Protein AF-A0A7V8D8V4-F1 (afdb_monomer)

Structure (mmCIF, N/CA/C/O backbone):
data_AF-A0A7V8D8V4-F1
#
_entry.id   AF-A0A7V8D8V4-F1
#
loop_
_atom_site.group_PDB
_atom_site.id
_atom_site.type_symbol
_atom_site.label_atom_id
_atom_site.label_alt_id
_atom_site.label_comp_id
_atom_site.label_asym_id
_atom_site.label_entity_id
_atom_site.label_seq_id
_ato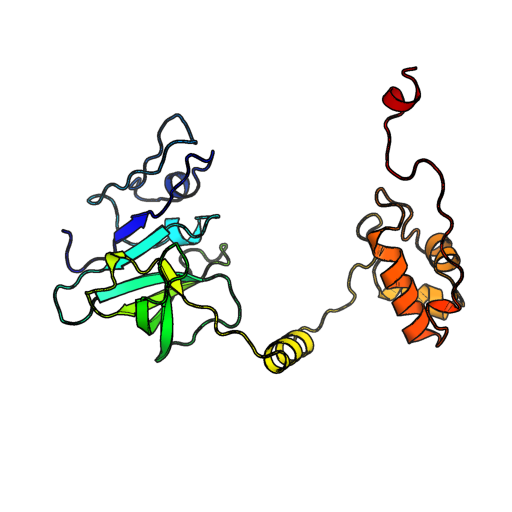m_site.pdbx_PDB_ins_code
_atom_site.Cartn_x
_atom_site.Cartn_y
_atom_site.Cartn_z
_atom_site.occupancy
_atom_site.B_iso_or_equiv
_atom_site.auth_seq_id
_atom_site.auth_comp_id
_atom_site.auth_asym_id
_atom_site.auth_atom_id
_atom_site.pdbx_PDB_model_num
ATOM 1 N N . MET A 1 1 ? -14.887 4.706 28.056 1.00 57.84 1 MET A N 1
ATOM 2 C CA . MET A 1 1 ? -14.332 3.674 27.150 1.00 57.84 1 MET A CA 1
ATOM 3 C C . MET A 1 1 ? -15.479 2.837 26.616 1.00 57.84 1 MET A C 1
ATOM 5 O O . MET A 1 1 ? -16.262 2.344 27.418 1.00 57.84 1 MET A O 1
ATOM 9 N N . VAL A 1 2 ? -15.608 2.714 25.294 1.00 62.78 2 VAL A N 1
ATOM 10 C CA . VAL A 1 2 ? -16.584 1.804 24.674 1.00 62.78 2 VAL A CA 1
ATOM 11 C C . VAL A 1 2 ? -16.009 0.390 24.769 1.00 62.78 2 VAL A C 1
ATOM 13 O O . VAL A 1 2 ? -14.963 0.130 24.183 1.00 62.78 2 VAL A O 1
ATOM 16 N N . LYS A 1 3 ? -16.640 -0.493 25.549 1.00 73.38 3 LYS A N 1
ATOM 17 C CA . LYS A 1 3 ? -16.235 -1.904 25.675 1.00 73.38 3 LYS A CA 1
ATOM 18 C C . LYS A 1 3 ? -16.973 -2.765 24.646 1.00 73.38 3 LYS A C 1
ATOM 20 O O . LYS A 1 3 ? -18.088 -2.421 24.256 1.00 73.38 3 LYS A O 1
ATOM 25 N N . ASN A 1 4 ? -16.365 -3.873 24.224 1.00 83.88 4 ASN A N 1
ATOM 26 C CA . ASN A 1 4 ? -16.969 -4.892 23.347 1.00 83.88 4 ASN A CA 1
ATOM 27 C C . ASN A 1 4 ? -17.419 -4.401 21.956 1.00 83.88 4 ASN A C 1
ATOM 29 O O . ASN A 1 4 ? -18.382 -4.911 21.384 1.00 83.88 4 ASN A O 1
ATOM 33 N N . ARG A 1 5 ? -16.718 -3.418 21.379 1.00 89.81 5 ARG A N 1
ATOM 34 C CA . ARG A 1 5 ? -16.903 -3.004 19.980 1.00 89.81 5 ARG A CA 1
ATOM 35 C C . ARG A 1 5 ? -15.580 -2.537 19.381 1.00 89.81 5 ARG A C 1
ATOM 37 O O . ARG A 1 5 ? -14.813 -1.867 20.066 1.00 89.81 5 ARG A O 1
ATOM 44 N N . TYR A 1 6 ? -15.347 -2.824 18.099 1.00 93.88 6 TYR A N 1
ATOM 45 C CA . TYR A 1 6 ? -14.236 -2.222 17.360 1.00 93.88 6 TYR A CA 1
ATOM 46 C C . TYR A 1 6 ? -14.438 -0.715 17.199 1.00 93.88 6 TYR A C 1
ATOM 48 O O . TYR A 1 6 ? -15.498 -0.251 16.774 1.00 93.88 6 TYR A O 1
ATOM 56 N N . ILE A 1 7 ? -13.394 0.042 17.503 1.00 95.31 7 ILE A N 1
ATOM 57 C CA . ILE A 1 7 ? -13.328 1.489 17.332 1.00 95.31 7 ILE A CA 1
ATOM 58 C C . ILE A 1 7 ? -12.089 1.810 16.506 1.00 95.31 7 ILE A C 1
ATOM 60 O O . ILE A 1 7 ? -11.028 1.229 16.732 1.00 95.31 7 ILE A O 1
ATOM 64 N N . ALA A 1 8 ? -12.227 2.723 15.545 1.00 96.12 8 ALA A N 1
ATOM 65 C CA . ALA A 1 8 ? -11.085 3.221 14.790 1.00 96.12 8 ALA A CA 1
ATOM 66 C C . ALA A 1 8 ? -10.099 3.947 15.719 1.00 96.12 8 ALA A C 1
ATOM 68 O O . ALA A 1 8 ? -10.491 4.666 16.630 1.00 96.12 8 ALA A O 1
ATOM 69 N N . ARG A 1 9 ? -8.808 3.778 15.480 1.00 94.75 9 ARG A N 1
ATOM 70 C CA . ARG A 1 9 ? -7.726 4.468 16.174 1.00 94.75 9 ARG A CA 1
ATOM 71 C C . ARG A 1 9 ? -6.911 5.207 15.136 1.00 94.75 9 ARG A C 1
ATOM 73 O O . ARG A 1 9 ? -6.339 4.586 14.245 1.00 94.75 9 ARG A O 1
ATOM 80 N N . ILE A 1 10 ? -6.891 6.529 15.234 1.00 94.88 10 ILE A N 1
ATOM 81 C CA . ILE A 1 10 ? -6.211 7.375 14.262 1.00 94.88 10 ILE A CA 1
ATOM 82 C C . ILE A 1 10 ? -4.818 7.714 14.790 1.00 94.88 10 ILE A C 1
ATOM 84 O O . ILE A 1 10 ? -4.688 8.432 15.775 1.00 94.88 10 ILE A O 1
ATOM 88 N N . ASN A 1 11 ? -3.785 7.228 14.105 1.00 93.50 11 ASN A N 1
ATOM 89 C CA . ASN A 1 11 ? -2.377 7.497 14.406 1.00 93.50 11 ASN A CA 1
ATOM 90 C C . ASN A 1 11 ? -1.767 8.484 13.386 1.00 93.50 11 ASN A C 1
ATOM 92 O O . ASN A 1 11 ? -0.582 8.420 13.073 1.00 93.50 11 ASN A O 1
ATOM 96 N N . CYS A 1 12 ? -2.583 9.380 12.815 1.00 92.12 12 CYS A N 1
ATOM 97 C CA . CYS A 1 12 ? -2.128 10.384 11.851 1.00 92.12 12 CYS A CA 1
ATOM 98 C C . CYS A 1 12 ? -1.369 11.507 12.576 1.00 92.12 12 CYS A C 1
ATOM 100 O O . CYS A 1 12 ? -1.960 12.279 13.333 1.00 92.12 12 CYS A O 1
ATOM 102 N N . LEU A 1 13 ? -0.054 11.591 12.363 1.00 87.94 13 LEU A N 1
ATOM 103 C CA . LEU A 1 13 ? 0.815 12.489 13.132 1.00 87.94 13 LEU A CA 1
ATOM 104 C C . LEU A 1 13 ? 1.009 13.866 12.493 1.00 87.94 13 LEU A C 1
ATOM 106 O O . LEU A 1 13 ? 1.253 14.830 13.219 1.00 87.94 13 LEU A O 1
ATOM 110 N N . GLN A 1 14 ? 0.897 13.981 11.170 1.00 88.00 14 GLN A N 1
ATOM 111 C CA . GLN A 1 14 ? 1.297 15.179 10.428 1.00 88.00 14 GLN A CA 1
ATOM 112 C C . GLN A 1 14 ? 0.096 15.913 9.816 1.00 88.00 14 GLN A C 1
ATOM 114 O O . GLN A 1 14 ? -0.830 15.253 9.344 1.00 88.00 14 GLN A O 1
ATOM 119 N N . PRO A 1 15 ? 0.118 17.258 9.781 1.00 90.38 15 PRO A N 1
ATOM 120 C CA . PRO A 1 15 ? -0.873 18.048 9.063 1.00 90.38 15 PRO A CA 1
ATOM 121 C C . PRO A 1 15 ? -0.560 18.049 7.559 1.00 90.38 15 PRO A C 1
ATOM 123 O O . PRO A 1 15 ? 0.113 18.938 7.041 1.00 90.38 15 PRO A O 1
ATOM 126 N N . ILE A 1 16 ? -0.982 16.991 6.869 1.00 91.19 16 ILE A N 1
ATOM 127 C CA . ILE A 1 16 ? -0.842 16.830 5.415 1.00 91.19 16 ILE A CA 1
ATOM 128 C C . ILE A 1 16 ? -2.206 17.042 4.743 1.00 91.19 16 ILE A C 1
ATOM 130 O O . ILE A 1 16 ? -3.208 16.663 5.343 1.00 91.19 16 ILE A O 1
ATOM 134 N N . PRO A 1 17 ? -2.281 17.601 3.519 1.00 93.88 17 PRO A N 1
ATOM 135 C CA . PRO A 1 17 ? -3.550 17.863 2.828 1.00 93.88 17 PRO A CA 1
ATOM 136 C C . PRO A 1 17 ? -4.233 16.555 2.385 1.00 93.88 17 PRO A C 1
ATOM 138 O O . PRO A 1 17 ? -4.079 16.116 1.246 1.00 93.88 17 PRO A O 1
ATOM 141 N N . CYS A 1 18 ? -4.941 15.884 3.298 1.00 94.00 18 CYS A N 1
ATOM 142 C CA . CYS A 1 18 ? -5.413 14.510 3.135 1.00 94.00 18 CYS A CA 1
ATOM 143 C C . CYS A 1 18 ? -6.712 14.261 3.918 1.00 94.00 18 CYS A C 1
ATOM 145 O O . CYS A 1 18 ? -6.707 14.250 5.144 1.00 94.00 18 CYS A O 1
ATOM 147 N N . ASN A 1 19 ? -7.810 13.967 3.213 1.00 95.31 19 ASN A N 1
ATOM 148 C CA . ASN A 1 19 ? -9.122 13.644 3.787 1.00 95.31 19 ASN A CA 1
ATOM 149 C C . ASN A 1 19 ? -9.84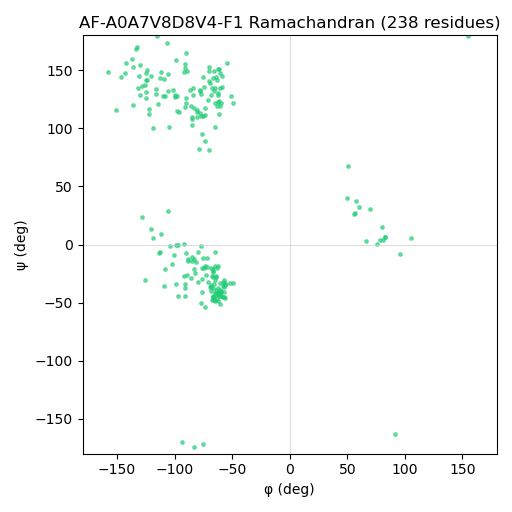1 12.341 3.322 1.00 95.31 19 ASN A C 1
ATOM 151 O O . ASN A 1 19 ? -11.063 12.246 3.499 1.00 95.31 19 ASN A O 1
ATOM 155 N N . PRO A 1 20 ? -9.175 11.279 2.804 1.00 94.50 20 PRO A N 1
ATOM 156 C CA . PRO A 1 20 ? -9.846 10.009 2.494 1.00 94.50 20 PRO A CA 1
ATOM 157 C C . PRO A 1 20 ? -10.602 9.385 3.672 1.00 94.50 20 PRO A C 1
ATOM 159 O O . PRO A 1 20 ? -11.641 8.761 3.484 1.00 94.50 20 PRO A O 1
ATOM 162 N N . CYS A 1 21 ? -10.112 9.538 4.906 1.00 95.00 21 CYS A N 1
ATOM 163 C CA . CYS A 1 21 ? -10.746 8.929 6.078 1.00 95.00 21 CYS A CA 1
ATOM 164 C C . CYS A 1 21 ? -12.086 9.580 6.467 1.00 95.00 21 CYS A C 1
ATOM 166 O O . CYS A 1 21 ? -12.980 8.876 6.934 1.00 95.00 21 CYS A O 1
ATOM 168 N N . GLU A 1 22 ? -12.243 10.886 6.237 1.00 96.69 22 GLU A N 1
ATOM 169 C CA . GLU A 1 22 ? -13.507 11.614 6.405 1.00 96.69 22 GLU A CA 1
ATOM 170 C C . GLU A 1 22 ? -14.475 11.264 5.269 1.00 96.69 22 GLU A C 1
ATOM 172 O O . GLU A 1 22 ? -15.576 10.777 5.517 1.00 96.69 22 GLU A O 1
ATOM 177 N N . THR A 1 23 ? -14.028 11.412 4.018 1.00 95.50 23 THR A N 1
ATOM 178 C CA . THR A 1 23 ? -14.862 11.197 2.821 1.00 95.50 23 THR A CA 1
ATOM 179 C C . THR A 1 23 ? -15.332 9.750 2.648 1.00 95.50 23 THR A C 1
ATOM 181 O O . THR A 1 23 ? -16.423 9.514 2.132 1.00 95.50 23 THR A O 1
ATOM 184 N N . SER A 1 24 ? -14.547 8.768 3.102 1.00 94.94 24 SER A N 1
ATOM 185 C CA . SER A 1 24 ? -14.913 7.346 3.033 1.00 94.94 24 SER A CA 1
ATOM 186 C C . SER A 1 24 ? -15.812 6.874 4.176 1.00 94.94 24 SER A C 1
ATOM 188 O O . SER A 1 24 ? -16.340 5.764 4.105 1.00 94.94 24 SER A O 1
ATOM 190 N N . CYS A 1 25 ? -15.992 7.658 5.247 1.00 96.19 25 CYS A N 1
ATOM 191 C CA . CYS A 1 25 ? -16.744 7.213 6.415 1.00 96.19 25 CYS A CA 1
ATOM 192 C C . CYS A 1 25 ? -18.263 7.266 6.156 1.00 96.19 25 CYS A C 1
ATOM 194 O O . CYS A 1 25 ? -18.839 8.353 6.168 1.00 96.19 25 CYS A O 1
ATOM 196 N N . PRO A 1 26 ? -18.975 6.124 6.049 1.00 95.31 26 PRO A N 1
ATOM 197 C CA . PRO A 1 26 ? -20.414 6.140 5.759 1.00 95.31 26 PRO A CA 1
ATOM 198 C C . PRO A 1 26 ? -21.267 6.617 6.945 1.00 95.31 26 PRO A C 1
ATOM 200 O O . PRO A 1 26 ? -22.460 6.856 6.795 1.00 95.31 26 PRO A O 1
ATOM 203 N N . PHE A 1 27 ? -20.669 6.726 8.136 1.00 96.56 27 PHE A N 1
ATOM 204 C CA . PHE A 1 27 ? -21.349 7.131 9.368 1.00 96.56 27 PHE A CA 1
ATOM 205 C C . PHE A 1 27 ? -21.037 8.576 9.778 1.00 96.56 27 PHE A C 1
ATOM 207 O O . PHE A 1 27 ? -21.526 9.017 10.816 1.00 96.56 27 PHE A O 1
ATOM 214 N N . GLY A 1 28 ? -20.187 9.289 9.025 1.00 96.31 28 GLY A N 1
ATOM 215 C CA . GLY A 1 28 ? -19.740 10.638 9.390 1.00 96.31 28 GLY A CA 1
ATOM 216 C C . GLY A 1 28 ? -19.059 10.690 10.763 1.00 96.31 28 GLY A C 1
ATOM 217 O O . GLY A 1 28 ? -19.299 11.608 11.543 1.00 96.31 28 GLY A O 1
ATOM 218 N N . ALA A 1 29 ? -18.283 9.653 11.096 1.00 97.50 29 ALA A N 1
ATOM 219 C CA . ALA A 1 29 ? -17.622 9.520 12.393 1.00 97.50 29 ALA A CA 1
ATOM 220 C C . ALA A 1 29 ? -16.239 10.183 12.442 1.00 97.50 29 ALA A C 1
ATOM 222 O O . ALA A 1 29 ? -15.688 10.322 13.524 1.00 97.50 29 ALA A O 1
ATOM 223 N N . ILE A 1 30 ? -15.654 10.548 11.301 1.00 97.44 30 ILE A N 1
ATOM 224 C CA . ILE A 1 30 ? -14.343 11.202 11.225 1.00 97.44 30 ILE A CA 1
ATOM 225 C C . ILE A 1 30 ? -14.545 12.596 10.647 1.00 97.44 30 ILE A C 1
ATOM 227 O O . ILE A 1 30 ? -15.246 12.726 9.649 1.00 97.44 30 ILE A O 1
ATOM 231 N N . TYR A 1 31 ? -13.932 13.598 11.273 1.00 95.81 31 TYR A N 1
ATOM 232 C CA . TYR A 1 31 ? -14.018 15.000 10.876 1.00 95.81 31 TYR A CA 1
ATOM 233 C C . TYR A 1 31 ? -12.622 15.621 10.774 1.00 95.81 31 TYR A C 1
ATOM 235 O O . TYR A 1 31 ? -11.829 15.510 11.709 1.00 95.81 31 TYR A O 1
ATOM 243 N N . ILE A 1 32 ? -12.325 16.263 9.648 1.00 94.94 32 ILE A N 1
ATOM 244 C CA . ILE A 1 32 ? -11.092 17.029 9.398 1.00 94.94 32 ILE A CA 1
ATOM 245 C C . ILE A 1 32 ? -11.416 18.528 9.358 1.00 94.94 32 ILE A C 1
ATOM 247 O O . ILE A 1 32 ? -10.658 19.345 9.882 1.00 94.94 32 ILE A O 1
ATOM 251 N N . GLY A 1 33 ? -12.589 18.882 8.831 1.00 91.00 33 GLY A N 1
ATOM 252 C CA . GLY A 1 33 ? -13.059 20.261 8.722 1.00 91.00 33 GLY A CA 1
ATOM 253 C C . GLY A 1 33 ? -12.691 20.921 7.396 1.00 91.00 33 GLY A C 1
ATOM 254 O O . GLY A 1 33 ? -12.394 20.247 6.416 1.00 91.00 33 GLY A O 1
ATOM 255 N N . GLU A 1 34 ? -12.767 22.254 7.356 1.00 91.31 34 GLU A N 1
ATOM 256 C CA . GLU A 1 34 ? -12.598 23.024 6.112 1.00 91.31 34 GLU A CA 1
ATOM 257 C C . GLU A 1 34 ? -11.164 22.977 5.576 1.00 91.31 34 GLU A C 1
ATOM 259 O O . GLU A 1 34 ? -10.949 22.853 4.370 1.00 91.31 34 GLU A O 1
ATOM 264 N N . ASP A 1 35 ? -10.179 23.048 6.474 1.00 93.19 35 ASP A N 1
ATOM 265 C CA . ASP A 1 35 ? -8.776 22.886 6.114 1.00 93.19 35 ASP A CA 1
ATOM 266 C C . ASP A 1 35 ? -8.415 21.397 6.100 1.00 93.19 35 ASP A C 1
ATOM 268 O O . ASP A 1 35 ? -8.289 20.751 7.143 1.00 93.19 35 ASP A O 1
ATOM 272 N N . ILE A 1 36 ? -8.213 20.858 4.897 1.00 92.19 36 ILE A N 1
ATOM 273 C CA . ILE A 1 36 ? -7.863 19.449 4.676 1.00 92.19 36 ILE A CA 1
ATOM 274 C C . ILE A 1 36 ? -6.491 19.052 5.243 1.00 92.19 36 ILE A C 1
ATOM 276 O O . ILE A 1 36 ? -6.134 17.877 5.185 1.00 92.19 36 ILE A O 1
ATOM 280 N N . THR A 1 37 ? -5.704 20.007 5.747 1.00 93.19 37 THR A N 1
ATOM 281 C CA . THR A 1 37 ? -4.446 19.748 6.461 1.00 93.19 37 THR A CA 1
ATOM 282 C C . THR A 1 37 ? -4.651 19.450 7.945 1.00 93.19 37 THR A C 1
ATOM 284 O O . THR A 1 37 ? -3.719 19.000 8.615 1.00 93.19 37 THR A O 1
ATOM 287 N N . ASN A 1 38 ? -5.855 19.660 8.483 1.00 94.19 38 ASN A N 1
ATOM 288 C CA . ASN A 1 38 ? -6.156 19.344 9.872 1.00 94.19 38 ASN A CA 1
ATOM 289 C C . ASN A 1 38 ? -6.004 17.847 10.162 1.00 94.19 38 ASN A C 1
ATOM 291 O O . ASN A 1 38 ? -6.232 16.974 9.323 1.00 94.19 38 ASN A O 1
ATOM 295 N N . ARG A 1 39 ? -5.655 17.533 11.412 1.00 93.75 39 ARG A N 1
ATOM 296 C CA . ARG A 1 39 ? -5.629 16.142 11.866 1.00 93.75 39 ARG A CA 1
ATOM 297 C C . ARG A 1 39 ? -7.060 15.640 12.083 1.00 93.75 39 ARG A C 1
ATOM 299 O O . ARG A 1 39 ? -7.854 16.346 12.702 1.00 93.75 39 ARG A O 1
ATOM 306 N N . PRO A 1 40 ? -7.383 14.422 11.623 1.00 95.62 40 PRO A N 1
ATOM 307 C CA . PRO A 1 40 ? -8.729 13.882 11.734 1.00 95.62 40 PRO A CA 1
ATOM 308 C C . PRO A 1 40 ? -9.105 13.604 13.194 1.00 95.62 40 PRO A C 1
ATOM 310 O O . PRO A 1 40 ? -8.346 12.995 13.951 1.00 95.62 40 PRO A O 1
ATOM 313 N N . ILE A 1 41 ? -10.314 14.014 13.563 1.00 95.38 41 ILE A N 1
ATOM 314 C CA . ILE A 1 41 ? -10.926 13.810 14.875 1.00 95.38 41 ILE A CA 1
ATOM 315 C C . ILE A 1 41 ? -11.992 12.723 14.741 1.00 95.38 41 ILE A C 1
ATOM 317 O O . ILE A 1 41 ? -12.813 12.759 13.824 1.00 95.38 41 ILE A O 1
ATOM 321 N N . LEU A 1 42 ? -11.983 11.750 15.653 1.00 96.25 42 LEU A N 1
ATOM 322 C CA . LEU A 1 42 ? -12.951 10.655 15.672 1.00 96.25 42 LEU A CA 1
ATOM 323 C C . LEU A 1 42 ? -14.063 10.903 16.696 1.00 96.25 42 LEU A C 1
ATOM 325 O O . LEU A 1 42 ? -13.804 11.054 17.888 1.00 96.25 42 LEU A O 1
ATOM 329 N N . ASP A 1 43 ? -15.303 10.813 16.234 1.00 96.19 43 ASP A N 1
ATOM 330 C CA . ASP A 1 43 ? -16.503 10.703 17.053 1.00 96.19 43 ASP A CA 1
ATOM 331 C C . ASP A 1 43 ? -16.747 9.228 17.428 1.00 96.19 43 ASP A C 1
ATOM 333 O O . ASP A 1 43 ? -17.092 8.373 16.599 1.00 96.19 43 ASP A O 1
ATOM 337 N N . LEU A 1 44 ? -16.549 8.921 18.712 1.00 94.12 44 LEU A N 1
ATOM 338 C CA . LEU A 1 44 ? -16.670 7.569 19.257 1.00 94.12 44 LEU A CA 1
ATOM 339 C C . LEU A 1 44 ? -18.110 7.037 19.236 1.00 94.12 44 LEU A C 1
ATOM 341 O O . LEU A 1 44 ? -18.307 5.820 19.171 1.00 94.12 44 LEU A O 1
ATOM 345 N N . GLU A 1 45 ? -19.118 7.907 19.283 1.00 93.44 45 GLU A N 1
ATOM 346 C CA . GLU A 1 45 ? -20.525 7.500 19.315 1.00 93.44 45 GLU A CA 1
ATOM 347 C C . GLU A 1 45 ? -20.993 7.055 17.926 1.00 93.44 45 GLU A C 1
ATOM 349 O O . GLU A 1 45 ? -21.660 6.018 17.772 1.00 93.44 45 GLU A O 1
ATOM 354 N N . LYS A 1 46 ? -20.558 7.787 16.895 1.00 95.44 46 LYS A N 1
ATOM 355 C CA . LYS A 1 46 ? -20.859 7.480 15.490 1.00 95.44 46 LYS A CA 1
ATOM 356 C C . LYS A 1 46 ? -20.035 6.322 14.939 1.00 95.44 46 LYS A C 1
ATOM 358 O O . LYS A 1 46 ? -20.523 5.592 14.074 1.00 95.44 46 LYS A O 1
ATOM 363 N N . CYS A 1 47 ? -18.814 6.109 15.432 1.00 96.25 47 CYS A N 1
ATOM 364 C CA . CYS A 1 47 ? -17.942 5.043 14.942 1.00 96.25 4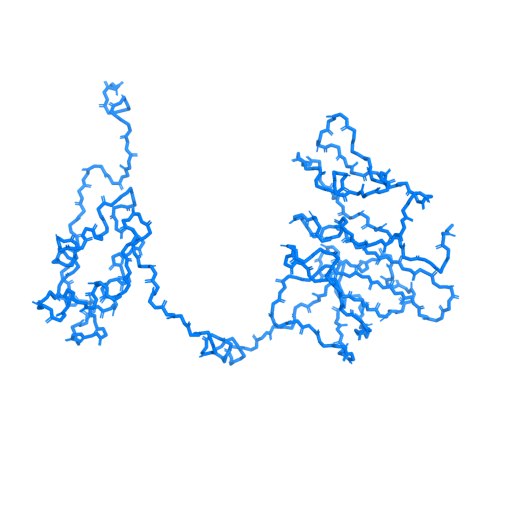7 CYS A CA 1
ATOM 365 C C . CYS A 1 47 ? -18.576 3.651 15.136 1.00 96.25 47 CYS A C 1
ATOM 367 O O . CYS A 1 47 ? -18.821 3.217 16.260 1.00 96.25 47 CYS A O 1
ATOM 369 N N . LYS A 1 48 ? -18.811 2.915 14.041 1.00 94.56 48 LYS A N 1
ATOM 370 C CA . LYS A 1 48 ? -19.345 1.536 14.076 1.00 94.56 48 LYS A CA 1
ATOM 371 C C . LYS A 1 48 ? -18.281 0.441 13.940 1.00 94.56 48 LYS A C 1
ATOM 373 O O . LYS A 1 48 ? -18.639 -0.730 13.928 1.00 94.56 48 LYS A O 1
ATOM 378 N N . GLY A 1 49 ? -17.001 0.796 13.798 1.00 94.62 49 GLY A N 1
ATOM 379 C CA . GLY A 1 49 ? -15.920 -0.193 13.670 1.00 94.62 49 GLY A CA 1
ATOM 380 C C . GLY A 1 49 ? -15.919 -0.984 12.356 1.00 94.62 49 GLY A C 1
ATOM 381 O O . GLY A 1 49 ? -15.521 -2.142 12.339 1.00 94.62 49 GLY A O 1
ATOM 382 N N . CYS A 1 50 ? -16.391 -0.389 11.253 1.00 93.56 50 CYS A N 1
ATOM 383 C CA . CYS A 1 50 ? -16.494 -1.076 9.956 1.00 93.56 50 CYS A CA 1
ATOM 384 C C . CYS A 1 50 ? -15.152 -1.275 9.224 1.00 93.56 50 CYS A C 1
ATOM 386 O O . CYS A 1 50 ? -15.064 -2.115 8.333 1.00 93.56 50 CYS A O 1
ATOM 388 N N . GLY A 1 51 ? -14.121 -0.493 9.562 1.00 94.62 51 GLY A N 1
ATOM 389 C CA . GLY A 1 51 ? -12.792 -0.588 8.949 1.00 94.62 51 GLY A CA 1
ATOM 390 C C . GLY A 1 51 ? -12.638 0.063 7.569 1.00 94.62 51 GLY A C 1
ATOM 391 O O . GLY A 1 51 ? -11.556 -0.010 7.002 1.00 94.62 51 GLY A O 1
ATOM 392 N N . ILE A 1 52 ? -13.659 0.735 7.025 1.00 95.50 52 ILE A N 1
ATOM 393 C CA . ILE A 1 52 ? -13.557 1.393 5.705 1.00 95.50 52 ILE A CA 1
ATOM 394 C C . ILE A 1 52 ? -12.477 2.484 5.708 1.00 95.50 52 ILE A C 1
ATOM 396 O O . ILE A 1 52 ? -11.642 2.517 4.812 1.00 95.50 52 ILE A O 1
ATOM 400 N N . CYS A 1 53 ? -12.425 3.318 6.751 1.00 95.31 53 CYS A N 1
ATOM 401 C CA . CYS A 1 53 ? -11.392 4.349 6.881 1.00 95.31 53 CYS A CA 1
ATOM 402 C C . CYS A 1 53 ? -9.974 3.773 7.021 1.00 95.31 53 CYS A C 1
ATOM 404 O O . CYS A 1 53 ? -9.018 4.428 6.62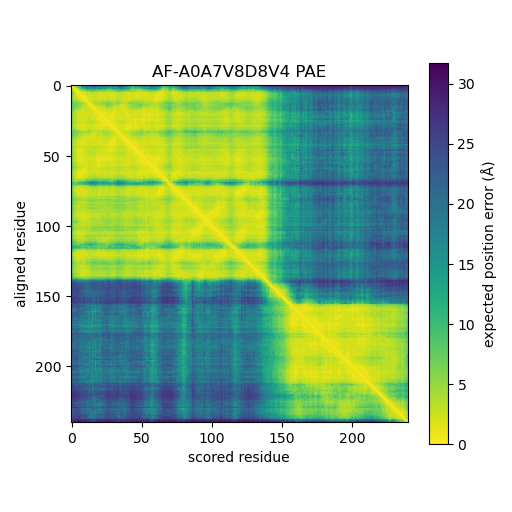2 1.00 95.31 53 CYS A O 1
ATOM 406 N N . VAL A 1 54 ? -9.839 2.557 7.565 1.00 96.06 54 VAL A N 1
ATOM 407 C CA . VAL A 1 54 ? -8.559 1.839 7.655 1.00 96.06 54 VAL A CA 1
ATOM 408 C C . VAL A 1 54 ? -8.085 1.443 6.260 1.00 96.06 54 VAL A C 1
ATOM 410 O O . VAL A 1 54 ? -6.940 1.711 5.918 1.00 96.06 54 VAL A O 1
ATOM 413 N N . ALA A 1 55 ? -8.973 0.864 5.446 1.00 95.19 55 ALA A N 1
ATOM 414 C CA . ALA A 1 55 ? -8.660 0.475 4.071 1.00 95.19 55 ALA A CA 1
ATOM 415 C C . ALA A 1 55 ? -8.425 1.684 3.148 1.00 95.19 55 ALA A C 1
ATOM 417 O O . ALA A 1 55 ? -7.566 1.633 2.280 1.00 95.19 55 ALA A O 1
ATOM 418 N N . ALA A 1 56 ? -9.149 2.786 3.354 1.00 94.38 56 ALA A N 1
ATOM 419 C CA . ALA A 1 56 ? -9.026 3.990 2.534 1.00 94.38 56 ALA A CA 1
ATOM 420 C C . ALA A 1 56 ? -7.823 4.880 2.903 1.00 94.38 56 ALA A C 1
ATOM 422 O O . ALA A 1 56 ? -7.598 5.898 2.250 1.00 94.38 56 ALA A O 1
ATOM 423 N N . CYS A 1 57 ? -7.086 4.576 3.979 1.00 93.75 57 CYS A N 1
ATOM 424 C CA . CYS A 1 57 ? -6.007 5.433 4.461 1.00 93.75 57 CYS A CA 1
ATOM 425 C C . CYS A 1 57 ? -4.722 5.219 3.639 1.00 93.75 57 CYS A C 1
ATOM 427 O O . CYS A 1 57 ? -4.049 4.210 3.846 1.00 93.75 57 CYS A O 1
ATOM 429 N N . PRO A 1 58 ? -4.288 6.186 2.804 1.00 91.88 58 PRO A N 1
ATOM 430 C CA . PRO A 1 58 ? -3.074 6.027 1.996 1.00 91.88 58 PRO A CA 1
ATOM 431 C C . PRO A 1 58 ? -1.797 5.974 2.846 1.00 91.88 58 PRO A C 1
ATOM 433 O O . PRO A 1 58 ? -0.773 5.466 2.406 1.00 91.88 58 PRO A O 1
ATOM 436 N N . GLY A 1 59 ? -1.850 6.521 4.064 1.00 91.94 59 GLY A N 1
ATOM 437 C CA . GLY A 1 59 ? -0.740 6.502 5.014 1.00 91.94 59 GLY A CA 1
ATOM 438 C C . GLY A 1 59 ? -0.749 5.308 5.965 1.00 91.94 59 GLY A C 1
ATOM 439 O O . GLY A 1 59 ? 0.114 5.260 6.834 1.00 91.94 59 GLY A O 1
ATOM 440 N N . ILE A 1 60 ? -1.726 4.389 5.867 1.00 92.81 60 ILE A N 1
ATOM 441 C CA . ILE A 1 60 ? -1.814 3.189 6.728 1.00 92.81 60 ILE A CA 1
ATOM 442 C C . ILE A 1 60 ? -1.842 3.579 8.232 1.00 92.81 60 ILE A C 1
ATOM 444 O O . ILE A 1 60 ? -1.451 2.843 9.130 1.00 92.81 60 ILE A O 1
ATOM 448 N N . ALA A 1 61 ? -2.330 4.787 8.531 1.00 93.62 61 ALA A N 1
ATOM 449 C CA . ALA A 1 61 ? -2.223 5.406 9.852 1.00 93.62 61 ALA A CA 1
ATOM 450 C C . ALA A 1 61 ? -3.405 5.080 10.778 1.00 93.62 61 ALA A C 1
ATOM 452 O O . ALA A 1 61 ? -3.394 5.449 11.953 1.00 93.62 61 ALA A O 1
ATOM 453 N N . ILE A 1 62 ? -4.451 4.428 10.269 1.00 95.69 62 ILE A N 1
ATOM 454 C CA . ILE A 1 62 ? -5.660 4.121 11.035 1.00 95.69 62 ILE A CA 1
ATOM 455 C C . ILE A 1 62 ? -5.693 2.621 11.317 1.00 95.69 62 ILE A C 1
ATOM 457 O O . ILE A 1 62 ? -5.595 1.817 10.398 1.00 95.69 62 ILE A O 1
ATOM 461 N N . THR A 1 63 ? -5.872 2.243 12.578 1.00 96.75 63 THR A N 1
ATOM 462 C CA . THR A 1 63 ? -6.139 0.860 13.002 1.00 96.75 63 THR A CA 1
ATOM 463 C C . THR A 1 63 ? -7.526 0.758 13.626 1.00 96.75 63 THR A C 1
ATOM 465 O O . THR A 1 63 ? -8.248 1.751 13.714 1.00 96.75 63 THR A O 1
ATOM 468 N N . MET A 1 64 ? -7.951 -0.431 14.053 1.00 96.12 64 MET A N 1
ATOM 469 C CA . MET A 1 64 ? -9.069 -0.547 14.996 1.00 96.12 64 MET A CA 1
ATOM 470 C C . MET A 1 64 ? -8.647 -1.332 16.222 1.00 96.12 64 MET A C 1
ATOM 472 O O . MET A 1 64 ? -7.822 -2.233 16.116 1.00 96.12 64 MET A O 1
ATOM 476 N N . ALA A 1 65 ? -9.258 -1.029 17.360 1.00 94.81 65 ALA A N 1
ATOM 477 C CA . ALA A 1 65 ? -9.121 -1.814 18.575 1.00 94.81 65 ALA A CA 1
ATOM 478 C C . ALA A 1 65 ? -10.498 -2.121 19.164 1.00 94.81 65 ALA A C 1
ATOM 480 O O . ALA A 1 65 ? -11.413 -1.299 19.092 1.00 94.81 65 ALA A O 1
ATOM 481 N N . MET A 1 66 ? -10.634 -3.303 19.745 1.00 93.25 66 MET A N 1
ATOM 482 C CA . MET A 1 66 ? -11.755 -3.701 20.578 1.00 93.25 66 MET A CA 1
ATOM 483 C C . MET A 1 66 ? -11.198 -4.110 21.935 1.00 93.25 66 MET A C 1
ATOM 485 O O . MET A 1 66 ? -10.510 -5.123 22.040 1.00 93.25 66 MET A O 1
ATOM 489 N N . ILE A 1 67 ? -11.523 -3.308 22.947 1.00 89.62 67 ILE A N 1
ATOM 490 C CA . ILE A 1 67 ? -11.173 -3.589 24.337 1.00 89.62 67 ILE A CA 1
ATOM 491 C C . ILE A 1 67 ? -12.319 -4.385 24.952 1.00 89.62 67 ILE A C 1
ATOM 493 O O . ILE A 1 67 ? -13.458 -3.899 25.004 1.00 89.62 67 ILE A O 1
ATOM 497 N N . THR A 1 68 ? -12.027 -5.602 25.392 1.00 84.69 68 THR A N 1
ATOM 498 C CA . THR A 1 68 ? -13.021 -6.505 25.993 1.00 84.69 68 THR A CA 1
ATOM 499 C C . THR A 1 68 ? -13.079 -6.324 27.509 1.00 84.69 68 THR A C 1
ATOM 501 O O . THR A 1 68 ? -14.152 -6.334 28.112 1.00 84.69 68 THR A O 1
ATOM 504 N N . GLY A 1 69 ? -11.928 -6.030 28.121 1.00 76.25 69 GLY A N 1
ATOM 505 C CA . GLY A 1 69 ? -11.757 -6.057 29.573 1.00 76.25 69 GLY A CA 1
ATOM 506 C C . GLY A 1 69 ? -11.477 -7.457 30.128 1.00 76.25 69 GLY A C 1
ATOM 507 O O . GLY A 1 69 ? -11.416 -7.595 31.347 1.00 76.25 69 GLY A O 1
ATOM 508 N N . ASP A 1 70 ? -11.293 -8.448 29.252 1.00 77.31 70 ASP A N 1
ATOM 509 C CA . ASP A 1 70 ? -10.808 -9.787 29.582 1.00 77.31 70 ASP A CA 1
ATOM 510 C C . ASP A 1 70 ? -9.277 -9.867 29.401 1.00 77.31 70 ASP A C 1
ATOM 512 O O . ASP A 1 70 ? -8.591 -8.861 29.207 1.00 77.31 70 ASP A O 1
ATOM 516 N N . ALA A 1 71 ? -8.716 -11.077 29.461 1.00 78.00 71 ALA A N 1
ATOM 517 C CA . ALA A 1 71 ? -7.281 -11.305 29.272 1.00 78.00 71 ALA A CA 1
ATOM 518 C C . ALA A 1 71 ? -6.774 -10.972 27.853 1.00 78.00 71 ALA A C 1
ATOM 520 O O . ALA A 1 71 ? -5.571 -10.819 27.666 1.00 78.00 71 ALA A O 1
ATOM 521 N N . LYS A 1 72 ? -7.664 -10.887 26.853 1.00 87.06 72 LYS A N 1
ATOM 522 C CA . LYS A 1 72 ? -7.301 -10.614 25.456 1.00 87.06 72 LYS A CA 1
ATOM 523 C C . LYS A 1 72 ? -8.170 -9.528 24.841 1.00 87.06 72 LYS A C 1
ATOM 525 O O . LYS A 1 72 ? -9.400 -9.581 24.912 1.00 87.06 72 LYS A O 1
ATOM 530 N N . ASP A 1 73 ? -7.507 -8.617 24.149 1.00 93.69 73 ASP A N 1
ATOM 531 C CA . ASP A 1 73 ? -8.118 -7.606 23.297 1.00 93.69 73 ASP A CA 1
ATOM 532 C C . ASP A 1 73 ? -7.897 -7.957 21.823 1.00 93.69 73 ASP A C 1
ATOM 534 O O . ASP A 1 73 ? -7.179 -8.898 21.476 1.00 93.69 73 ASP A O 1
ATOM 538 N N . PHE A 1 74 ? -8.519 -7.188 20.931 1.00 94.75 74 PHE A N 1
ATOM 539 C CA . PHE A 1 74 ? -8.381 -7.398 19.496 1.00 94.75 74 PHE A CA 1
ATOM 540 C C . PHE A 1 74 ? -7.987 -6.114 18.793 1.00 94.75 74 PHE A C 1
ATOM 542 O O . PHE A 1 74 ? -8.596 -5.065 19.005 1.00 94.75 74 PHE A O 1
ATOM 549 N N . VAL A 1 75 ? -7.034 -6.220 17.875 1.00 96.56 75 VAL A N 1
ATOM 550 C CA . VAL A 1 75 ? -6.627 -5.126 16.995 1.00 96.56 75 VAL A CA 1
ATOM 551 C C . VAL A 1 75 ? -6.818 -5.521 15.540 1.00 96.56 75 VAL A C 1
ATOM 553 O O . VAL A 1 75 ? -6.653 -6.676 15.168 1.00 96.56 75 VAL A O 1
ATOM 556 N N . SER A 1 76 ? -7.194 -4.560 14.706 1.00 96.69 76 SER A N 1
ATOM 557 C CA . SER A 1 76 ? -7.252 -4.709 13.255 1.00 96.69 76 SER A CA 1
ATOM 558 C C . SER A 1 76 ? -6.219 -3.788 12.638 1.00 96.69 76 SER A C 1
ATOM 560 O O . SER A 1 76 ? -6.306 -2.568 12.801 1.00 96.69 76 SER A O 1
ATOM 562 N N . ILE A 1 77 ? -5.287 -4.371 11.896 1.00 96.56 77 ILE A N 1
ATOM 563 C CA . ILE A 1 77 ? -4.154 -3.669 11.303 1.00 96.56 77 ILE A CA 1
ATOM 564 C C . ILE A 1 77 ? -4.266 -3.739 9.774 1.00 96.56 77 ILE A C 1
ATOM 566 O O . ILE A 1 77 ? -4.490 -4.828 9.237 1.00 96.56 77 ILE A O 1
ATOM 570 N N . PRO A 1 78 ? -4.153 -2.609 9.055 1.00 95.56 78 PRO A N 1
ATOM 571 C CA . PRO A 1 78 ? -4.039 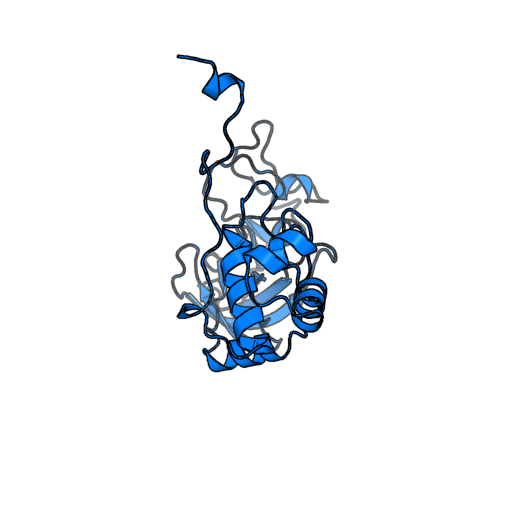-2.618 7.599 1.00 95.56 78 PRO A CA 1
ATOM 572 C C . PRO A 1 78 ? -2.733 -3.293 7.158 1.00 95.56 78 PRO A C 1
ATOM 574 O O . PRO A 1 78 ? -1.660 -3.024 7.695 1.00 95.56 78 PRO A O 1
ATOM 577 N N . TYR A 1 79 ? -2.822 -4.172 6.164 1.00 93.56 79 TYR A N 1
ATOM 578 C CA . TYR A 1 79 ? -1.698 -4.942 5.649 1.00 93.56 79 TYR A CA 1
ATOM 579 C C . TYR A 1 79 ? -1.727 -4.964 4.118 1.00 93.56 79 TYR A C 1
ATOM 581 O O . TYR A 1 79 ? -2.689 -5.433 3.502 1.00 93.56 79 TYR A O 1
ATOM 589 N N . GLU A 1 80 ? -0.654 -4.452 3.514 1.00 90.75 80 GLU A N 1
ATOM 590 C CA . GLU A 1 80 ? -0.490 -4.310 2.056 1.00 90.75 80 GLU A CA 1
ATOM 591 C C . GLU A 1 80 ? 0.725 -5.075 1.516 1.00 90.75 80 GLU A C 1
ATOM 593 O O . GLU A 1 80 ? 1.150 -4.876 0.380 1.00 90.75 80 GLU A O 1
ATOM 598 N N . TYR A 1 81 ? 1.302 -5.964 2.325 1.00 86.44 81 TYR A N 1
ATOM 599 C CA . TYR A 1 81 ? 2.433 -6.787 1.913 1.00 86.44 81 TYR A CA 1
ATOM 600 C C . TYR A 1 81 ? 1.995 -8.190 1.497 1.00 86.44 81 TYR A C 1
ATOM 602 O O . TYR A 1 81 ? 0.940 -8.691 1.887 1.00 86.44 81 TYR A O 1
ATOM 610 N N . LEU A 1 82 ? 2.856 -8.831 0.708 1.00 81.00 82 LEU A N 1
ATOM 611 C CA . LEU A 1 82 ? 2.808 -10.262 0.444 1.00 81.00 82 LEU A CA 1
ATOM 612 C C . LEU A 1 82 ? 4.024 -10.951 1.090 1.00 81.00 82 LEU A C 1
ATOM 614 O O . LEU A 1 82 ? 5.103 -10.343 1.147 1.00 81.00 82 LEU A O 1
ATOM 618 N N . PRO A 1 83 ? 3.880 -12.213 1.531 1.00 84.25 83 PRO A N 1
ATOM 619 C CA . PRO A 1 83 ? 2.627 -12.976 1.605 1.00 84.25 83 PRO A CA 1
ATOM 620 C C . PRO A 1 83 ? 1.680 -12.438 2.694 1.00 84.25 83 PRO A C 1
ATOM 622 O O . PRO A 1 83 ? 2.126 -11.846 3.675 1.00 84.25 83 PRO A O 1
ATOM 625 N N . LEU A 1 84 ? 0.370 -12.639 2.515 1.00 86.56 84 LEU A N 1
ATOM 626 C CA . LEU A 1 84 ? -0.601 -12.351 3.573 1.00 86.56 84 LEU A CA 1
ATOM 627 C C . LEU A 1 84 ? -0.430 -13.366 4.719 1.00 86.56 84 LEU A C 1
ATOM 629 O O . LEU A 1 84 ? -0.269 -14.553 4.426 1.00 86.56 84 LEU A O 1
ATOM 633 N N . PRO A 1 85 ? -0.507 -12.941 5.994 1.00 89.75 85 PRO A N 1
ATOM 634 C CA . PRO A 1 85 ? -0.603 -13.863 7.124 1.00 89.75 85 PRO A CA 1
ATOM 635 C C . PRO A 1 85 ? -1.836 -14.757 6.994 1.00 89.75 85 PRO A C 1
ATOM 637 O O . PRO A 1 85 ? -2.878 -14.297 6.525 1.00 89.75 85 PRO A O 1
ATOM 640 N N . LEU A 1 86 ? -1.740 -16.009 7.431 1.00 89.56 86 LEU A N 1
ATOM 641 C CA . LEU A 1 86 ? -2.867 -16.936 7.468 1.00 89.56 86 LEU A CA 1
ATOM 642 C C . LEU A 1 86 ? -3.583 -16.869 8.820 1.00 89.56 86 LEU A C 1
ATOM 644 O O . LEU A 1 86 ? -3.003 -16.501 9.839 1.00 89.56 86 LEU A O 1
ATOM 648 N N . VAL A 1 87 ? -4.866 -17.234 8.836 1.00 93.94 87 VAL A N 1
ATOM 649 C CA . VAL A 1 87 ? -5.604 -17.399 10.096 1.00 93.94 87 VAL A CA 1
ATOM 650 C C . VAL A 1 87 ? -4.949 -18.520 10.902 1.00 93.94 87 VAL A C 1
ATOM 652 O O . VAL A 1 87 ? -4.730 -19.609 10.375 1.00 93.94 87 VAL A O 1
ATOM 655 N N . GLY A 1 88 ? -4.638 -18.241 12.165 1.00 92.88 88 GLY A N 1
ATOM 656 C CA . GLY A 1 88 ? -3.869 -19.114 13.049 1.00 92.88 88 GLY A CA 1
ATOM 657 C C . GLY A 1 88 ? -2.370 -18.801 13.109 1.00 92.88 88 GLY A C 1
ATOM 658 O O . GLY A 1 88 ? -1.688 -19.354 13.969 1.00 92.88 88 GLY A O 1
ATOM 659 N N . ASP A 1 89 ? -1.847 -17.910 12.259 1.00 91.75 89 ASP A N 1
ATOM 660 C CA . ASP A 1 89 ? -0.445 -17.499 12.341 1.00 91.75 89 ASP A CA 1
ATOM 661 C C . ASP A 1 89 ? -0.183 -16.637 13.580 1.00 91.75 89 ASP A C 1
ATOM 663 O O . ASP A 1 89 ? -0.946 -15.721 13.900 1.00 91.75 89 ASP A O 1
ATOM 667 N N . THR A 1 90 ? 0.971 -16.854 14.210 1.00 94.56 90 THR A N 1
ATOM 668 C CA . THR A 1 90 ? 1.543 -15.901 15.165 1.00 94.56 90 THR A CA 1
ATOM 669 C C . THR A 1 90 ? 2.324 -14.822 14.417 1.00 94.56 90 THR A C 1
ATOM 671 O O . THR A 1 90 ? 3.188 -15.114 13.575 1.00 94.56 90 THR A O 1
ATOM 674 N N . VAL A 1 91 ? 2.024 -13.561 14.727 1.00 94.50 91 VAL A N 1
ATOM 675 C CA . VAL A 1 91 ? 2.667 -12.375 14.152 1.00 94.50 91 VAL A CA 1
ATOM 676 C C . VAL A 1 91 ? 3.219 -11.472 15.249 1.00 94.50 91 VAL A C 1
ATOM 678 O O . VAL A 1 91 ? 2.645 -11.373 16.328 1.00 94.50 91 VAL A O 1
ATOM 681 N N . VAL A 1 92 ? 4.325 -10.783 14.965 1.00 95.50 92 VAL A N 1
ATOM 682 C CA . VAL A 1 92 ? 4.895 -9.780 15.877 1.00 95.50 92 VAL A CA 1
ATOM 683 C C . VAL A 1 92 ? 4.281 -8.425 15.553 1.00 95.50 92 VAL A C 1
ATOM 685 O O . VAL A 1 92 ? 4.326 -7.984 14.402 1.00 95.50 92 VAL A O 1
ATOM 688 N N . LEU A 1 93 ? 3.710 -7.764 16.555 1.00 95.94 93 LEU A N 1
ATOM 689 C CA . LEU A 1 93 ? 3.142 -6.429 16.417 1.00 95.94 93 LEU A CA 1
ATOM 690 C C . LEU A 1 93 ? 4.168 -5.354 16.741 1.00 95.94 93 LEU A C 1
ATOM 692 O O . LEU A 1 93 ? 5.038 -5.544 17.591 1.00 95.94 93 LEU A O 1
ATOM 696 N N . VAL A 1 94 ? 4.036 -4.217 16.065 1.00 95.62 94 VAL A N 1
ATOM 697 C CA . VAL A 1 94 ? 4.925 -3.066 16.224 1.00 95.62 94 VAL A CA 1
ATOM 698 C C . VAL A 1 94 ? 4.148 -1.773 16.450 1.00 95.62 94 VAL A C 1
ATOM 700 O O . VAL A 1 94 ? 2.987 -1.642 16.036 1.00 95.62 94 VAL A O 1
ATOM 703 N N . ASP A 1 95 ? 4.798 -0.811 17.102 1.00 94.69 95 ASP A N 1
ATOM 704 C CA . ASP A 1 95 ? 4.290 0.557 17.229 1.00 94.69 95 ASP A CA 1
ATOM 705 C C . ASP A 1 95 ? 4.607 1.429 15.999 1.00 94.69 95 ASP A C 1
ATOM 707 O O . ASP A 1 95 ? 5.132 0.959 14.987 1.00 94.69 95 ASP A O 1
ATOM 711 N N . THR A 1 96 ? 4.278 2.723 16.074 1.00 90.88 96 THR A N 1
ATOM 712 C CA . THR A 1 96 ? 4.509 3.697 14.991 1.00 90.88 96 THR A CA 1
ATOM 713 C C . THR A 1 96 ? 5.982 3.898 14.636 1.00 90.88 96 THR A C 1
ATOM 715 O O . THR A 1 96 ? 6.271 4.409 13.559 1.00 90.88 96 THR A O 1
ATOM 718 N N . ASN A 1 97 ? 6.908 3.520 15.521 1.00 91.25 97 ASN A N 1
ATOM 719 C CA . ASN A 1 97 ? 8.349 3.597 15.283 1.00 91.25 97 ASN A CA 1
ATOM 720 C C . ASN A 1 97 ? 8.928 2.255 14.806 1.00 91.25 97 ASN A C 1
ATOM 722 O O . ASN A 1 97 ? 10.129 2.162 14.559 1.00 91.25 97 ASN A O 1
ATOM 726 N N . GLY A 1 98 ? 8.097 1.214 14.683 1.00 91.00 98 GLY A N 1
ATOM 727 C CA . GLY A 1 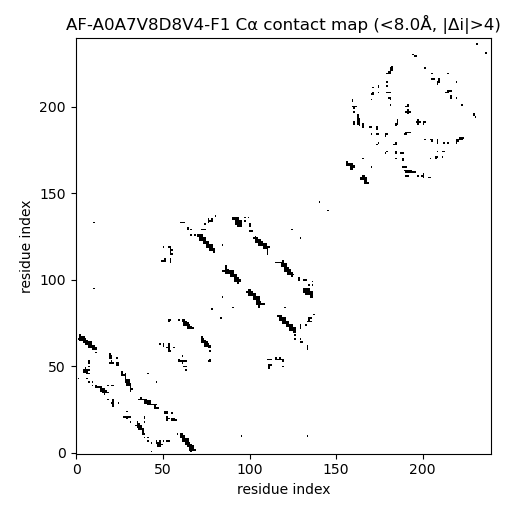98 ? 8.534 -0.127 14.310 1.00 91.00 98 GLY A CA 1
ATOM 728 C C . GLY A 1 98 ? 9.144 -0.927 15.464 1.00 91.00 98 GLY A C 1
ATOM 729 O O . GLY A 1 98 ? 9.805 -1.930 15.201 1.00 91.00 98 GLY A O 1
ATOM 730 N N . VAL A 1 99 ? 8.951 -0.505 16.721 1.00 94.50 99 VAL A N 1
ATOM 731 C CA . VAL A 1 99 ? 9.447 -1.241 17.894 1.00 94.50 99 VAL A CA 1
ATOM 732 C C . VAL A 1 99 ? 8.538 -2.431 18.176 1.00 94.50 99 VAL A C 1
ATOM 734 O O . VAL A 1 99 ? 7.317 -2.280 18.218 1.00 94.50 99 VAL A O 1
ATOM 737 N N . ASP A 1 100 ? 9.139 -3.600 18.395 1.00 95.81 100 ASP A N 1
ATOM 738 C CA . ASP A 1 100 ? 8.438 -4.838 18.738 1.00 95.81 100 ASP A CA 1
ATOM 739 C C . ASP A 1 100 ? 7.683 -4.677 20.070 1.00 95.81 100 ASP A C 1
ATOM 741 O O . ASP A 1 100 ? 8.273 -4.349 21.100 1.00 95.81 100 ASP A O 1
ATOM 745 N N . LEU A 1 101 ? 6.370 -4.909 20.043 1.00 94.62 101 LEU A N 1
ATOM 746 C CA . LEU A 1 101 ? 5.496 -4.826 21.217 1.00 94.62 101 LEU A CA 1
ATOM 747 C C . LEU A 1 101 ? 5.218 -6.196 21.835 1.00 94.62 101 LEU A C 1
ATOM 749 O O . LEU A 1 101 ? 5.069 -6.306 23.047 1.00 94.62 101 LEU A O 1
ATOM 753 N N . GLY A 1 102 ? 5.133 -7.230 21.002 1.00 94.06 102 GLY A N 1
ATOM 754 C CA . GLY A 1 102 ? 4.780 -8.579 21.421 1.00 94.06 102 GLY A CA 1
ATOM 755 C C . GLY A 1 102 ? 4.165 -9.387 20.286 1.00 94.06 102 GLY A C 1
ATOM 756 O O . GLY A 1 102 ? 4.006 -8.900 19.163 1.00 94.06 102 GLY A O 1
ATOM 757 N N . GLU A 1 103 ? 3.829 -10.634 20.588 1.00 95.19 103 GLU A N 1
ATOM 758 C CA . GLU A 1 103 ? 3.173 -11.543 19.654 1.00 95.19 103 GLU A CA 1
ATOM 759 C C . GLU A 1 103 ? 1.648 -11.435 19.742 1.00 95.19 103 GLU A C 1
ATOM 761 O O . GLU A 1 103 ? 1.078 -11.160 20.799 1.00 95.19 103 GLU A O 1
ATOM 766 N N . GLY A 1 104 ? 0.981 -11.684 18.620 1.00 95.44 104 GLY A N 1
ATOM 767 C CA . GLY A 1 104 ? -0.467 -11.812 18.541 1.00 95.44 104 GLY A CA 1
ATOM 768 C C . GLY A 1 104 ? -0.877 -12.905 17.559 1.00 95.44 104 GLY A C 1
ATOM 769 O O . GLY A 1 104 ? -0.123 -13.253 16.647 1.00 95.44 104 GLY A O 1
ATOM 770 N N . LEU A 1 105 ? -2.075 -13.452 17.754 1.00 96.56 105 LEU A N 1
ATOM 771 C CA . LEU A 1 105 ? -2.623 -14.531 16.931 1.00 96.56 105 LEU A CA 1
ATOM 772 C C . LEU A 1 105 ? -3.567 -13.960 15.871 1.00 96.56 105 LEU A C 1
ATOM 774 O O . LEU A 1 105 ? -4.490 -13.219 16.203 1.00 96.56 105 LEU A O 1
ATOM 778 N N . VAL A 1 106 ? -3.360 -14.304 14.600 1.00 96.94 106 VAL A N 1
ATOM 779 C CA . VAL A 1 106 ? -4.235 -13.867 13.504 1.00 96.94 106 VAL A CA 1
ATOM 780 C C . VAL A 1 106 ? -5.557 -14.633 13.559 1.00 96.94 106 VAL A C 1
ATOM 782 O O . VAL A 1 106 ? -5.614 -15.822 13.262 1.00 96.94 106 VAL A O 1
ATOM 785 N N . GLU A 1 107 ? -6.639 -13.936 13.888 1.00 96.12 107 GLU A N 1
ATOM 786 C CA . GLU A 1 107 ? -7.982 -14.513 14.031 1.00 96.12 107 GLU A CA 1
ATOM 787 C C . GLU A 1 107 ? -8.767 -14.466 12.718 1.00 96.12 107 GLU A C 1
ATOM 789 O O . GLU A 1 107 ? -9.548 -15.359 12.393 1.00 96.12 107 GLU A O 1
ATOM 794 N N . LYS A 1 108 ? -8.607 -13.379 11.955 1.00 95.44 108 LYS A N 1
ATOM 795 C CA . LYS A 1 108 ? -9.414 -13.133 10.758 1.00 95.44 108 LYS A CA 1
ATOM 796 C C . LYS A 1 108 ? -8.725 -12.174 9.799 1.00 95.44 108 LYS A C 1
ATOM 798 O O . LYS A 1 108 ? -8.073 -11.219 10.205 1.00 95.44 108 LYS A O 1
ATOM 803 N N . LEU A 1 109 ? -8.980 -12.373 8.510 1.00 94.31 109 LEU A N 1
ATOM 804 C CA . LEU A 1 109 ? -8.694 -11.403 7.458 1.00 94.31 109 LEU A CA 1
ATOM 805 C C . LEU A 1 109 ? -10.003 -10.825 6.916 1.00 94.31 109 LEU A C 1
ATOM 807 O O . LEU A 1 109 ? -10.999 -11.540 6.782 1.00 94.31 109 LEU A O 1
ATOM 811 N N . ASN A 1 110 ? -10.017 -9.537 6.586 1.00 94.25 110 ASN A N 1
ATOM 812 C CA . ASN A 1 110 ? -11.165 -8.896 5.950 1.00 94.25 110 ASN A CA 1
ATOM 813 C C . ASN A 1 110 ? -10.727 -7.861 4.913 1.00 94.25 110 ASN A C 1
ATOM 815 O O . ASN A 1 110 ? -9.741 -7.158 5.112 1.00 94.25 110 ASN A O 1
ATOM 819 N N . ARG A 1 111 ? -11.516 -7.696 3.851 1.00 92.38 111 ARG A N 1
ATOM 820 C CA . ARG A 1 111 ? -11.394 -6.572 2.914 1.00 92.38 111 ARG A CA 1
ATOM 821 C C . ARG A 1 111 ? -12.699 -5.778 2.936 1.00 92.38 111 ARG A C 1
ATOM 823 O O . ARG A 1 111 ? -13.667 -6.221 2.318 1.00 92.38 111 ARG A O 1
ATOM 830 N N . PRO A 1 112 ? -12.754 -4.646 3.664 1.00 86.81 112 PRO A N 1
ATOM 831 C CA . PRO A 1 112 ? -13.973 -3.845 3.798 1.00 86.81 112 PRO A CA 1
ATOM 832 C C . PRO A 1 112 ? -14.523 -3.365 2.453 1.00 86.81 112 PRO A C 1
ATOM 834 O O . PRO A 1 112 ? -15.734 -3.313 2.261 1.00 86.81 112 PRO A O 1
ATOM 837 N N . ASN A 1 113 ? -13.632 -3.053 1.514 1.00 82.50 113 ASN A N 1
ATOM 838 C CA . ASN A 1 113 ? -13.969 -2.657 0.159 1.00 82.50 113 ASN A CA 1
ATOM 839 C C . ASN A 1 113 ? -13.247 -3.579 -0.826 1.00 82.50 113 ASN A C 1
ATOM 841 O O . ASN A 1 113 ? -12.030 -3.711 -0.777 1.00 82.50 113 ASN A O 1
ATOM 845 N N . LYS A 1 114 ? -13.987 -4.206 -1.748 1.00 78.50 114 LYS A N 1
ATOM 846 C CA . LYS A 1 114 ? -13.403 -5.099 -2.765 1.00 78.50 114 LYS A CA 1
ATOM 847 C C . LYS A 1 114 ? -12.508 -4.367 -3.770 1.00 78.50 114 LYS A C 1
ATOM 849 O O . LYS A 1 114 ? -11.723 -5.024 -4.444 1.00 78.50 114 LYS A O 1
ATOM 854 N N . LYS A 1 115 ? -12.672 -3.047 -3.908 1.00 80.44 115 LYS A N 1
ATOM 855 C CA . LYS A 1 115 ? -11.860 -2.216 -4.806 1.00 80.44 115 LYS A CA 1
ATOM 856 C C . LYS A 1 115 ? -10.526 -1.808 -4.181 1.00 80.44 115 LYS A C 1
ATOM 858 O O . LYS A 1 115 ? -9.590 -1.553 -4.930 1.00 80.44 115 LYS A O 1
ATOM 863 N N . ASP A 1 116 ? -10.442 -1.776 -2.852 1.00 77.06 116 ASP A N 1
ATOM 864 C CA . ASP A 1 116 ? -9.207 -1.432 -2.153 1.00 77.06 116 ASP A CA 1
ATOM 865 C C . ASP A 1 116 ? -8.349 -2.695 -1.963 1.00 77.06 116 ASP A C 1
ATOM 867 O O . ASP A 1 116 ? -8.862 -3.740 -1.544 1.00 77.06 116 ASP A O 1
ATOM 871 N N . PRO A 1 117 ? -7.041 -2.641 -2.270 1.00 83.06 117 PRO A N 1
ATOM 872 C CA . PRO A 1 117 ? -6.156 -3.795 -2.120 1.00 83.06 117 PRO A CA 1
ATOM 873 C C . PRO A 1 117 ? -5.827 -4.104 -0.648 1.00 83.06 117 PRO A C 1
ATOM 875 O O . PRO A 1 117 ? -5.409 -5.223 -0.330 1.00 83.06 117 PRO A O 1
ATOM 878 N N . THR A 1 118 ? -6.029 -3.139 0.252 1.00 91.69 118 THR A N 1
ATOM 879 C CA . THR A 1 118 ? -5.663 -3.210 1.667 1.00 91.69 118 THR A CA 1
ATOM 880 C C . THR A 1 118 ? -6.458 -4.286 2.401 1.00 91.69 118 THR A C 1
ATOM 882 O O . THR A 1 118 ? -7.691 -4.270 2.456 1.00 91.69 118 THR A O 1
ATOM 885 N N . THR A 1 119 ? -5.746 -5.239 3.003 1.00 94.50 119 THR A N 1
ATOM 886 C CA . THR A 1 119 ? -6.354 -6.306 3.805 1.00 94.50 119 THR A CA 1
ATOM 887 C C . THR A 1 119 ? -6.239 -5.955 5.280 1.00 94.50 119 THR A C 1
ATOM 889 O O . THR A 1 119 ? -5.159 -5.640 5.764 1.00 94.50 119 THR A O 1
ATOM 892 N N . LEU A 1 120 ? -7.347 -6.010 6.012 1.00 95.88 120 LEU A N 1
ATOM 893 C CA . LEU A 1 120 ? -7.357 -5.835 7.458 1.00 95.88 120 LEU A CA 1
ATOM 894 C C . LEU A 1 120 ? -7.081 -7.182 8.120 1.00 95.88 120 LEU A C 1
ATOM 896 O O . LEU A 1 120 ? -7.851 -8.132 7.946 1.00 95.88 120 LEU A O 1
ATOM 900 N N . VAL A 1 121 ? -5.997 -7.243 8.885 1.00 96.94 121 VAL A N 1
ATOM 901 C CA . VAL A 1 121 ? -5.602 -8.404 9.680 1.00 96.94 121 VAL A CA 1
ATOM 902 C C . VAL A 1 121 ? -6.076 -8.179 11.108 1.00 96.94 121 VAL A C 1
ATOM 904 O O . VAL A 1 121 ? -5.624 -7.251 11.778 1.00 96.94 121 VAL A O 1
ATOM 907 N N . TYR A 1 122 ? -7.009 -9.010 11.559 1.00 96.88 122 TYR A N 1
ATOM 908 C CA . TYR A 1 122 ? -7.522 -9.007 12.923 1.00 96.88 122 TYR A CA 1
ATOM 909 C C . TYR A 1 122 ? -6.668 -9.946 13.759 1.00 96.88 122 TYR A C 1
A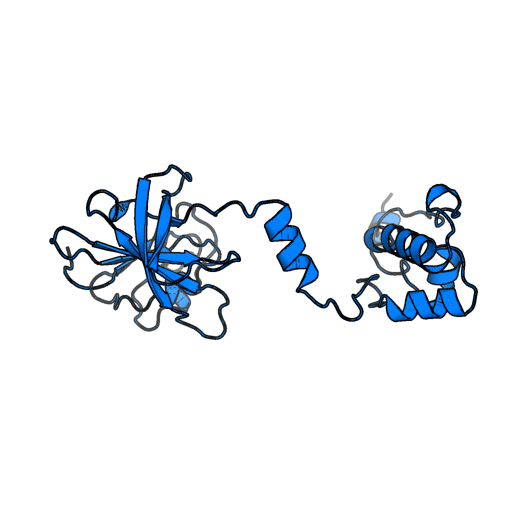TOM 911 O O . TYR A 1 122 ? -6.561 -11.133 13.447 1.00 96.88 122 TYR A O 1
ATOM 919 N N . VAL A 1 123 ? -6.074 -9.403 14.813 1.00 97.00 123 VAL A N 1
ATOM 920 C CA . VAL A 1 123 ? -5.119 -10.086 15.677 1.00 97.00 123 VAL A CA 1
ATOM 921 C C . VAL A 1 123 ? -5.617 -10.002 17.114 1.00 97.00 123 VAL A C 1
ATOM 923 O O . VAL A 1 123 ? -5.986 -8.915 17.568 1.00 97.00 123 VAL A O 1
ATOM 926 N N . SER A 1 124 ? -5.645 -11.130 17.823 1.00 95.94 124 SER A N 1
ATOM 927 C CA . SER A 1 124 ? -5.846 -11.135 19.272 1.00 95.94 124 SER A CA 1
ATOM 928 C C . SER A 1 124 ? -4.519 -10.891 19.986 1.00 95.94 124 SER A C 1
ATOM 930 O O . SER A 1 124 ? -3.479 -11.440 19.611 1.00 95.94 124 SER A O 1
ATOM 932 N N . VAL A 1 125 ? -4.553 -10.011 20.984 1.00 94.44 125 VAL A N 1
ATOM 933 C CA . VAL A 1 125 ? -3.369 -9.465 21.653 1.00 94.44 125 VAL A CA 1
ATOM 934 C C . VAL A 1 125 ? -3.560 -9.417 23.159 1.00 94.44 125 VAL A C 1
ATOM 936 O O . VAL A 1 125 ? -4.687 -9.418 23.657 1.00 94.44 125 VAL A O 1
ATOM 939 N N . ASP A 1 126 ? -2.444 -9.346 23.878 1.00 91.88 126 ASP A N 1
ATOM 940 C CA . ASP A 1 126 ? -2.446 -8.971 25.288 1.00 91.88 126 ASP A CA 1
ATOM 941 C C . ASP A 1 126 ? -2.947 -7.522 25.459 1.00 91.88 126 ASP A C 1
ATOM 943 O O . ASP A 1 126 ? -2.680 -6.651 24.624 1.00 91.88 126 ASP A O 1
ATOM 947 N N . ASN A 1 127 ? -3.679 -7.260 26.543 1.00 89.00 127 ASN A N 1
ATOM 948 C CA . ASN A 1 127 ? -4.286 -5.953 26.803 1.00 89.00 127 ASN A CA 1
ATOM 949 C C . ASN A 1 127 ? -3.257 -4.817 26.979 1.00 89.00 127 ASN A C 1
ATOM 951 O O . ASN A 1 127 ? -3.595 -3.647 26.795 1.00 89.00 127 ASN A O 1
ATOM 955 N N . THR A 1 128 ? -1.999 -5.144 27.283 1.00 88.69 128 THR A N 1
ATOM 956 C CA . THR A 1 128 ? -0.910 -4.176 27.482 1.00 88.69 128 THR A CA 1
ATOM 957 C C . THR A 1 128 ? -0.429 -3.507 26.197 1.00 88.69 128 THR A C 1
ATOM 959 O O . THR A 1 128 ? 0.211 -2.458 26.270 1.00 88.69 128 THR A O 1
ATOM 962 N N . ILE A 1 129 ? -0.715 -4.091 25.026 1.00 91.62 129 ILE A N 1
ATOM 963 C CA . ILE A 1 129 ? -0.217 -3.592 23.732 1.00 91.62 129 ILE A CA 1
ATOM 964 C C . ILE A 1 129 ? -1.321 -3.029 22.826 1.00 91.62 129 ILE A C 1
ATOM 966 O O . ILE A 1 129 ? -1.025 -2.457 21.771 1.00 91.62 129 ILE A O 1
ATOM 970 N N . THR A 1 130 ? -2.591 -3.165 23.221 1.00 90.50 130 THR A N 1
ATOM 971 C CA . THR A 1 130 ? -3.776 -2.810 22.421 1.00 90.50 130 THR A CA 1
ATOM 972 C C . THR A 1 130 ? -3.787 -1.362 21.950 1.00 90.50 130 THR A C 1
ATOM 974 O O . THR A 1 130 ? -4.284 -1.074 20.863 1.00 90.50 130 THR A O 1
ATOM 977 N N . ASP A 1 131 ? -3.276 -0.435 22.754 1.00 89.06 131 ASP A N 1
ATOM 978 C CA . ASP A 1 131 ? -3.257 1.008 22.504 1.00 89.06 131 ASP A CA 1
ATOM 979 C C . ASP A 1 131 ? -2.091 1.451 21.608 1.00 89.06 131 ASP A C 1
ATOM 981 O O . ASP A 1 131 ? -2.174 2.497 20.963 1.00 89.06 131 ASP A O 1
ATOM 985 N N . ARG A 1 132 ? -1.033 0.641 21.521 1.00 91.31 132 ARG A N 1
ATOM 986 C CA . ARG A 1 132 ? 0.205 0.960 20.797 1.00 91.31 132 ARG A CA 1
ATOM 987 C C . ARG A 1 132 ? 0.393 0.172 19.514 1.00 91.31 132 ARG A C 1
ATOM 989 O O . ARG A 1 132 ? 1.121 0.632 18.641 1.00 91.31 132 ARG A O 1
ATOM 996 N N . ALA A 1 133 ? -0.269 -0.972 19.359 1.00 94.19 133 ALA A N 1
ATOM 997 C CA . ALA A 1 133 ? -0.174 -1.768 18.143 1.00 94.19 133 ALA A CA 1
ATOM 998 C C . ALA A 1 133 ? -0.723 -0.992 16.934 1.00 94.19 133 ALA A C 1
ATOM 1000 O O . ALA A 1 133 ? -1.900 -0.601 16.915 1.00 94.19 133 ALA A O 1
ATOM 1001 N N . VAL A 1 134 ? 0.144 -0.756 15.944 1.00 94.44 134 VAL A N 1
ATOM 1002 C CA . VAL A 1 134 ? -0.182 -0.057 14.688 1.00 94.44 134 VAL A CA 1
ATOM 1003 C C . VAL A 1 134 ? 0.196 -0.883 13.459 1.00 94.44 134 VAL A C 1
ATOM 1005 O O . VAL A 1 134 ? -0.497 -0.801 12.451 1.00 94.44 134 VAL A O 1
ATOM 1008 N N . GLY A 1 135 ? 1.242 -1.710 13.542 1.00 94.38 135 GLY A N 1
ATOM 1009 C CA . GLY A 1 135 ? 1.734 -2.506 12.418 1.00 94.38 135 GLY A CA 1
ATOM 1010 C C . GLY A 1 135 ? 2.012 -3.965 12.770 1.00 94.38 135 GLY A C 1
ATOM 1011 O O . GLY A 1 135 ? 2.073 -4.348 13.937 1.00 94.38 135 GLY A O 1
ATOM 1012 N N . ILE A 1 136 ? 2.221 -4.773 11.731 1.00 94.69 136 ILE A N 1
ATOM 1013 C CA . ILE A 1 136 ? 2.727 -6.145 11.834 1.00 94.69 136 ILE A CA 1
ATOM 1014 C C . ILE A 1 136 ? 4.145 -6.156 11.270 1.00 94.69 136 ILE A C 1
ATOM 1016 O O . ILE A 1 136 ? 4.369 -5.722 10.136 1.00 94.69 136 ILE A O 1
ATOM 1020 N N . LYS A 1 137 ? 5.102 -6.679 12.039 1.00 91.44 137 LYS A N 1
ATOM 1021 C CA . LYS A 1 137 ? 6.477 -6.859 11.581 1.00 91.44 137 LYS A CA 1
ATOM 1022 C C . LYS A 1 137 ? 6.478 -7.778 10.370 1.00 91.44 137 LYS A C 1
ATOM 1024 O O . LYS A 1 137 ? 6.010 -8.918 10.423 1.00 91.44 137 LYS A O 1
ATOM 1029 N N . ARG A 1 138 ? 7.013 -7.282 9.257 1.00 84.00 138 ARG A N 1
ATOM 1030 C CA . ARG A 1 138 ? 7.131 -8.077 8.040 1.00 84.00 138 ARG A CA 1
ATOM 1031 C C . ARG A 1 138 ? 8.052 -9.264 8.319 1.00 84.00 138 ARG A C 1
ATOM 1033 O O . ARG A 1 138 ? 9.216 -9.069 8.667 1.00 84.00 138 ARG A O 1
ATOM 1040 N N . LYS A 1 139 ? 7.553 -10.488 8.112 1.00 72.56 139 LYS A N 1
ATOM 1041 C CA . LYS A 1 139 ? 8.428 -11.654 7.965 1.00 72.56 139 LYS A CA 1
ATOM 1042 C C . LYS A 1 139 ? 9.287 -11.377 6.738 1.00 72.56 139 LYS A C 1
ATOM 1044 O O . LYS A 1 139 ? 8.761 -11.237 5.632 1.00 72.56 139 LYS A O 1
ATOM 1049 N N . VAL A 1 140 ? 10.584 -11.171 6.948 1.00 63.47 140 VAL A N 1
ATOM 1050 C CA . VAL A 1 140 ? 11.523 -11.011 5.842 1.00 63.47 140 VAL A CA 1
ATOM 1051 C C . VAL A 1 140 ? 11.519 -12.347 5.120 1.00 63.47 140 VAL A C 1
ATOM 1053 O O . VAL A 1 140 ? 12.084 -13.318 5.612 1.00 63.47 140 VAL A O 1
ATOM 1056 N N . ALA A 1 141 ? 10.802 -12.394 3.999 1.00 56.59 141 ALA A N 1
ATOM 1057 C CA . ALA A 1 141 ? 10.914 -13.464 3.030 1.00 56.59 141 ALA A CA 1
ATOM 1058 C C . ALA A 1 141 ? 12.411 -13.640 2.764 1.00 56.59 141 ALA A C 1
ATOM 1060 O O . ALA A 1 141 ? 13.097 -12.671 2.415 1.00 56.59 141 ALA A O 1
ATOM 1061 N N . SER A 1 142 ? 12.934 -14.837 3.009 1.00 57.44 142 SER A N 1
ATOM 1062 C CA . SER A 1 142 ? 14.298 -15.156 2.619 1.00 57.44 142 SER A CA 1
ATOM 1063 C C . SER A 1 142 ? 14.455 -14.862 1.121 1.00 57.44 142 SER A C 1
ATOM 1065 O O . SER A 1 142 ? 13.478 -14.852 0.368 1.00 57.44 142 SER A O 1
ATOM 1067 N N . ILE A 1 143 ? 15.680 -14.615 0.649 1.00 58.78 143 ILE A N 1
ATOM 1068 C CA . ILE A 1 143 ? 15.935 -14.472 -0.798 1.00 58.78 143 ILE A CA 1
ATOM 1069 C C . ILE A 1 143 ? 15.313 -15.640 -1.584 1.00 58.78 143 ILE A C 1
ATOM 1071 O O . ILE A 1 143 ? 14.807 -15.435 -2.684 1.00 58.78 143 ILE A O 1
ATOM 1075 N N . VAL A 1 144 ? 15.288 -16.833 -0.982 1.00 59.53 144 VAL A N 1
ATOM 1076 C CA . VAL A 1 144 ? 14.661 -18.038 -1.533 1.00 59.53 144 VAL A CA 1
ATOM 1077 C C . VAL A 1 144 ? 13.151 -17.852 -1.712 1.00 59.53 144 VAL A C 1
ATOM 1079 O O . VAL A 1 144 ? 12.648 -18.070 -2.810 1.00 59.53 144 VAL A O 1
ATOM 1082 N N . ASP A 1 145 ? 12.449 -17.352 -0.692 1.00 59.25 145 ASP A N 1
ATOM 1083 C CA . ASP A 1 145 ? 11.003 -17.088 -0.746 1.00 59.25 145 ASP A CA 1
ATOM 1084 C C . ASP A 1 145 ? 10.649 -16.030 -1.808 1.00 59.25 145 ASP A C 1
ATOM 1086 O O . ASP A 1 145 ? 9.642 -16.142 -2.507 1.00 59.25 145 ASP A O 1
ATOM 1090 N N . VAL A 1 146 ? 11.489 -14.998 -1.971 1.00 60.38 146 VAL A N 1
ATOM 1091 C CA . VAL A 1 146 ? 11.293 -13.969 -3.007 1.00 60.38 146 VAL A CA 1
ATOM 1092 C C . VAL A 1 146 ? 11.470 -14.560 -4.405 1.00 60.38 146 VAL A C 1
ATOM 1094 O O . VAL A 1 146 ? 10.646 -14.297 -5.278 1.00 60.38 146 VAL A O 1
ATOM 1097 N N . ILE A 1 147 ? 12.512 -15.369 -4.622 1.00 62.19 147 ILE A N 1
ATOM 1098 C CA . ILE A 1 147 ? 12.756 -16.039 -5.907 1.00 62.19 147 ILE A CA 1
ATOM 1099 C C . ILE A 1 147 ? 11.596 -16.977 -6.243 1.00 62.19 147 ILE A C 1
ATOM 1101 O O . ILE A 1 147 ? 11.134 -16.988 -7.380 1.00 62.19 147 ILE A O 1
ATOM 1105 N N . GLU A 1 148 ? 11.081 -17.720 -5.264 1.00 59.91 148 GLU A N 1
ATOM 1106 C CA . GLU A 1 148 ? 9.964 -18.633 -5.485 1.00 59.91 148 GLU A CA 1
ATOM 1107 C C . GLU A 1 148 ? 8.678 -17.889 -5.873 1.00 59.91 148 GLU A C 1
ATOM 1109 O O . GLU A 1 148 ? 7.990 -18.296 -6.809 1.00 59.91 148 GLU A O 1
ATOM 1114 N N . VAL A 1 149 ? 8.376 -16.760 -5.223 1.00 60.12 149 VAL A N 1
ATOM 1115 C CA . VAL A 1 149 ? 7.231 -15.913 -5.593 1.00 60.12 149 VAL A CA 1
ATOM 1116 C C . VAL A 1 149 ? 7.421 -15.293 -6.978 1.00 60.12 149 VAL A C 1
ATOM 1118 O O . VAL A 1 149 ? 6.494 -15.339 -7.780 1.00 60.12 149 VAL A O 1
ATOM 1121 N N . VAL A 1 150 ? 8.604 -14.753 -7.293 1.00 61.81 150 VAL A N 1
ATOM 1122 C CA . VAL A 1 150 ? 8.896 -14.166 -8.615 1.00 61.81 150 VAL A CA 1
ATOM 1123 C C . VAL A 1 150 ? 8.791 -15.219 -9.719 1.00 61.81 150 VAL A C 1
ATOM 1125 O O . VAL A 1 150 ? 8.196 -14.943 -10.755 1.00 61.81 150 VAL A O 1
ATOM 1128 N N . ASN A 1 151 ? 9.275 -16.439 -9.479 1.00 61.88 151 ASN A N 1
ATOM 1129 C CA . ASN A 1 151 ? 9.175 -17.547 -10.431 1.00 61.88 151 ASN A CA 1
ATOM 1130 C C . ASN A 1 151 ? 7.731 -18.015 -10.667 1.00 61.88 151 ASN A C 1
ATOM 1132 O O . ASN A 1 151 ? 7.447 -18.603 -11.706 1.00 61.88 151 ASN A O 1
ATOM 1136 N N . ARG A 1 152 ? 6.814 -17.771 -9.722 1.00 59.56 152 ARG A N 1
ATOM 1137 C CA . ARG A 1 152 ? 5.380 -18.069 -9.884 1.00 59.56 152 ARG A CA 1
ATOM 1138 C C . ARG A 1 152 ? 4.627 -16.989 -10.664 1.00 59.56 152 ARG A C 1
ATOM 1140 O O . ARG A 1 152 ? 3.496 -17.236 -11.075 1.00 59.56 152 ARG A O 1
ATOM 1147 N N . ILE A 1 153 ? 5.206 -15.801 -10.847 1.00 61.84 153 ILE A N 1
ATOM 1148 C CA . ILE A 1 153 ? 4.591 -14.740 -11.645 1.00 61.84 153 ILE A CA 1
ATOM 1149 C C . ILE A 1 153 ? 4.964 -14.984 -13.105 1.00 61.84 153 ILE A C 1
ATOM 1151 O O . ILE A 1 153 ? 6.070 -14.678 -13.546 1.00 61.84 153 ILE A O 1
ATOM 1155 N N . GLU A 1 154 ? 4.014 -15.507 -13.871 1.00 64.56 154 GLU A N 1
ATOM 1156 C CA . GLU A 1 154 ? 4.142 -15.605 -15.320 1.00 64.56 154 GLU A CA 1
ATOM 1157 C C . GLU A 1 154 ? 3.968 -14.202 -15.927 1.00 64.56 154 GLU A C 1
ATOM 1159 O O . GLU A 1 154 ? 2.860 -13.743 -16.208 1.00 64.56 154 GLU A O 1
ATOM 1164 N N . ILE A 1 155 ? 5.072 -13.457 -16.054 1.00 65.31 155 ILE A N 1
ATOM 1165 C CA . ILE A 1 155 ? 5.067 -12.153 -16.726 1.00 65.31 155 ILE A CA 1
ATOM 1166 C C . ILE A 1 155 ? 5.011 -12.405 -18.232 1.00 65.31 155 ILE A C 1
ATOM 1168 O O . ILE A 1 155 ? 6.033 -12.614 -18.884 1.00 65.31 155 ILE A O 1
ATOM 1172 N N . VAL A 1 156 ? 3.800 -12.388 -18.782 1.00 80.31 156 VAL A N 1
ATOM 1173 C CA . VAL A 1 156 ? 3.578 -12.544 -20.221 1.00 80.31 156 VAL A CA 1
ATOM 1174 C C . VAL A 1 156 ? 3.835 -11.212 -20.926 1.00 80.31 156 VAL A C 1
ATOM 1176 O O . VAL A 1 156 ? 3.122 -10.234 -20.710 1.00 80.31 156 VAL A O 1
ATOM 1179 N N . ASP A 1 157 ? 4.857 -11.201 -21.779 1.00 89.62 157 ASP A N 1
ATOM 1180 C CA . ASP A 1 157 ? 5.186 -10.127 -22.724 1.00 89.62 157 ASP A CA 1
ATOM 1181 C C . ASP A 1 157 ? 5.250 -8.702 -22.118 1.00 89.62 157 ASP A C 1
ATOM 1183 O O . ASP A 1 157 ? 4.398 -7.838 -22.394 1.00 89.62 157 ASP A O 1
ATOM 1187 N N . PRO A 1 158 ? 6.250 -8.440 -21.253 1.00 91.62 158 PRO A N 1
ATOM 1188 C CA . PRO A 1 158 ? 6.376 -7.175 -20.541 1.00 91.62 158 PRO A CA 1
ATOM 1189 C C . PRO A 1 158 ? 6.651 -5.992 -21.476 1.00 91.62 158 PRO A C 1
ATOM 1191 O O . PRO A 1 158 ? 7.348 -6.101 -22.484 1.00 91.62 158 PRO A O 1
ATOM 1194 N N . ILE A 1 159 ? 6.166 -4.808 -21.087 1.00 94.81 159 ILE A N 1
ATOM 1195 C CA . ILE A 1 159 ? 6.503 -3.549 -21.763 1.00 94.81 159 ILE A CA 1
ATOM 1196 C C . ILE A 1 159 ? 7.940 -3.163 -21.411 1.00 94.81 159 ILE A C 1
ATOM 1198 O O . ILE A 1 159 ? 8.256 -2.860 -20.258 1.00 94.81 159 ILE A O 1
ATOM 1202 N N . ILE A 1 160 ? 8.801 -3.108 -22.424 1.00 96.19 160 ILE A N 1
ATOM 1203 C CA . ILE A 1 160 ? 10.206 -2.726 -22.283 1.00 96.19 160 ILE A CA 1
ATOM 1204 C C . ILE A 1 160 ? 10.380 -1.218 -22.478 1.00 96.19 160 ILE A C 1
ATOM 1206 O O . ILE A 1 160 ? 11.068 -0.567 -21.685 1.00 96.19 160 ILE A O 1
ATOM 1210 N N . CYS A 1 161 ? 9.739 -0.622 -23.491 1.00 96.19 161 CYS A N 1
ATOM 1211 C CA . CYS A 1 161 ? 9.766 0.825 -23.709 1.00 96.19 161 CYS A CA 1
ATOM 1212 C C . CYS A 1 161 ? 8.444 1.466 -23.297 1.00 96.19 161 CYS A C 1
ATOM 1214 O O . CYS A 1 161 ? 7.489 1.477 -24.055 1.00 96.19 161 CYS A O 1
ATOM 1216 N N . ARG A 1 162 ? 8.411 2.087 -22.117 1.00 94.31 162 ARG A N 1
ATOM 1217 C CA . ARG A 1 162 ? 7.195 2.741 -21.605 1.00 94.31 162 ARG A CA 1
ATOM 1218 C C . ARG A 1 162 ? 6.742 3.965 -22.405 1.00 94.31 162 ARG A C 1
ATOM 1220 O O . ARG A 1 162 ? 5.567 4.281 -22.377 1.00 94.31 162 ARG A O 1
ATOM 1227 N N . CYS A 1 163 ? 7.655 4.673 -23.073 1.00 94.75 163 CYS A N 1
ATOM 1228 C CA . CYS A 1 163 ? 7.288 5.888 -23.810 1.00 94.75 163 CYS A CA 1
ATOM 1229 C C . CYS A 1 163 ? 6.662 5.606 -25.178 1.00 94.75 163 CYS A C 1
ATOM 1231 O O . CYS A 1 163 ? 5.850 6.399 -25.626 1.00 94.75 163 CYS A O 1
ATOM 1233 N N . GLU A 1 164 ? 7.076 4.523 -25.836 1.00 96.19 164 GLU A N 1
ATOM 1234 C CA . GLU A 1 164 ? 6.571 4.122 -27.161 1.00 96.19 164 GLU A CA 1
ATOM 1235 C C . GLU A 1 164 ? 5.740 2.829 -27.065 1.00 96.19 164 GLU A C 1
ATOM 1237 O O . GLU A 1 164 ? 5.424 2.227 -28.078 1.00 96.19 164 GLU A O 1
ATOM 1242 N N . GLU A 1 165 ? 5.443 2.386 -25.839 1.00 96.06 165 GLU A N 1
ATOM 1243 C CA . GLU A 1 165 ? 4.652 1.192 -25.502 1.00 96.06 165 GLU A CA 1
ATOM 1244 C C . GLU A 1 165 ? 5.149 -0.138 -26.106 1.00 96.06 165 GLU A C 1
ATOM 1246 O O . GLU A 1 165 ? 4.388 -1.092 -26.231 1.00 96.06 165 GLU A O 1
ATOM 1251 N N . ILE A 1 166 ? 6.451 -0.237 -26.396 1.00 97.38 166 ILE A N 1
ATOM 1252 C CA . ILE A 1 166 ? 7.061 -1.414 -27.039 1.00 97.38 166 ILE A CA 1
ATOM 1253 C C . ILE A 1 166 ? 7.245 -2.567 -26.054 1.00 97.38 166 ILE A C 1
ATOM 1255 O O . ILE A 1 166 ? 7.864 -2.399 -24.991 1.00 97.38 166 ILE A O 1
ATOM 1259 N N . ARG A 1 167 ? 6.771 -3.748 -26.448 1.00 96.56 167 ARG A N 1
ATOM 1260 C CA . ARG A 1 167 ? 6.841 -5.006 -25.695 1.00 96.56 167 ARG A CA 1
ATOM 1261 C C . ARG A 1 167 ? 8.103 -5.815 -25.989 1.00 96.56 167 ARG A C 1
ATOM 1263 O O . ARG A 1 167 ? 8.831 -5.559 -26.947 1.00 96.56 167 ARG A O 1
ATOM 1270 N N . GLU A 1 168 ? 8.390 -6.793 -25.134 1.00 95.94 168 GLU A N 1
ATOM 1271 C CA . GLU A 1 168 ? 9.536 -7.689 -25.307 1.00 95.94 168 GLU A CA 1
ATOM 1272 C C . GLU A 1 168 ? 9.411 -8.538 -26.580 1.00 95.94 168 GLU A C 1
ATOM 1274 O O . GLU A 1 168 ? 10.395 -8.694 -27.305 1.00 95.94 168 GLU A O 1
ATOM 1279 N N . SER A 1 169 ? 8.207 -9.012 -26.907 1.00 95.62 169 SER A N 1
ATOM 1280 C CA . SER A 1 169 ? 7.920 -9.790 -28.117 1.00 95.62 169 SER A CA 1
ATOM 1281 C C . SER A 1 169 ? 8.309 -9.059 -29.406 1.00 95.62 169 SER A C 1
ATOM 1283 O O . SER A 1 169 ? 8.918 -9.661 -30.291 1.00 95.62 169 SER A O 1
ATOM 1285 N N . GLU A 1 170 ? 8.047 -7.754 -29.490 1.00 97.25 170 GLU A N 1
ATOM 1286 C CA . GLU A 1 170 ? 8.398 -6.906 -30.638 1.00 97.25 170 GLU A CA 1
ATOM 1287 C C . GLU A 1 170 ? 9.917 -6.746 -30.792 1.00 97.25 170 GLU A C 1
ATOM 1289 O O . GLU A 1 170 ? 10.454 -6.748 -31.904 1.00 97.25 170 GLU A O 1
ATOM 1294 N N . ILE A 1 171 ? 10.638 -6.654 -29.670 1.00 96.25 171 ILE A N 1
ATOM 1295 C CA . ILE A 1 171 ? 12.105 -6.623 -29.671 1.00 96.25 171 ILE A CA 1
ATOM 1296 C C . ILE A 1 171 ? 12.652 -7.974 -30.141 1.00 96.25 171 ILE A C 1
ATOM 1298 O O . ILE A 1 171 ? 13.524 -8.010 -31.010 1.00 96.25 171 ILE A O 1
ATOM 1302 N N . ILE A 1 172 ? 12.115 -9.083 -29.621 1.00 95.62 172 ILE A N 1
ATOM 1303 C CA . ILE A 1 172 ? 12.486 -10.443 -30.035 1.00 95.62 172 ILE A CA 1
ATOM 1304 C C . ILE A 1 172 ? 12.214 -10.649 -31.530 1.00 95.62 172 ILE A C 1
ATOM 1306 O O . ILE A 1 172 ? 13.035 -11.244 -32.228 1.00 95.62 172 ILE A O 1
ATOM 1310 N N . GLU A 1 173 ? 11.101 -10.139 -32.059 1.00 96.38 173 GLU A N 1
ATOM 1311 C CA . GLU A 1 173 ? 10.808 -10.196 -33.492 1.00 96.38 173 GLU A CA 1
ATOM 1312 C C . GLU A 1 173 ? 11.864 -9.443 -34.319 1.00 96.38 173 GLU A C 1
ATOM 1314 O O . GLU A 1 173 ? 12.315 -9.944 -35.353 1.00 96.38 173 GLU A O 1
ATOM 1319 N N . GLY A 1 174 ? 12.322 -8.278 -33.847 1.00 95.06 174 GLY A N 1
ATOM 1320 C CA . GLY A 1 174 ? 13.442 -7.552 -34.451 1.00 95.06 174 GLY A CA 1
ATOM 1321 C C . GLY A 1 174 ? 14.736 -8.370 -34.473 1.00 95.06 174 GLY A C 1
ATOM 1322 O O . GLY A 1 174 ? 15.393 -8.470 -35.513 1.00 95.06 174 GLY A O 1
ATOM 1323 N N . ILE A 1 175 ? 15.061 -9.038 -33.364 1.00 94.38 175 ILE A N 1
ATOM 1324 C CA . ILE A 1 175 ? 16.241 -9.911 -33.253 1.00 94.38 175 ILE A CA 1
ATOM 1325 C C . ILE A 1 175 ? 16.135 -11.101 -34.216 1.00 94.38 175 ILE A C 1
ATOM 1327 O O . ILE A 1 175 ? 17.098 -11.410 -34.925 1.00 94.38 175 ILE A O 1
ATOM 1331 N N . LYS A 1 176 ? 14.955 -11.730 -34.313 1.00 94.44 176 LYS A N 1
ATOM 1332 C CA . LYS A 1 176 ? 14.673 -12.816 -35.272 1.00 94.44 176 LYS A CA 1
ATOM 1333 C C . LYS A 1 176 ? 14.833 -12.364 -36.725 1.00 94.44 176 LYS A C 1
ATOM 1335 O O . LYS A 1 176 ? 15.289 -13.144 -37.555 1.00 94.44 176 LYS A O 1
ATOM 1340 N N . LYS A 1 177 ? 14.517 -11.101 -37.026 1.00 94.31 177 LYS A N 1
ATOM 1341 C CA . LYS A 1 177 ? 14.745 -10.468 -38.339 1.00 94.31 177 LYS A CA 1
ATOM 1342 C C . LYS A 1 177 ? 16.206 -10.062 -38.584 1.00 94.31 177 LYS A C 1
ATOM 1344 O O . LYS A 1 177 ? 16.513 -9.568 -39.666 1.00 94.31 177 LYS A O 1
ATOM 1349 N N . GLY A 1 178 ? 17.102 -10.288 -37.622 1.00 91.12 178 GLY A N 1
ATOM 1350 C CA . GLY A 1 178 ? 18.543 -10.080 -37.763 1.00 91.12 178 GLY A CA 1
ATOM 1351 C C . GLY A 1 178 ? 19.094 -8.837 -37.065 1.00 91.12 178 GLY A C 1
ATOM 1352 O O . GLY A 1 178 ? 20.284 -8.562 -37.204 1.00 91.12 178 GLY A O 1
ATOM 1353 N N . ASP A 1 179 ? 18.293 -8.096 -36.299 1.00 93.00 179 ASP A N 1
ATOM 1354 C CA . ASP A 1 179 ? 18.796 -6.935 -35.563 1.00 93.00 179 ASP A CA 1
ATOM 1355 C C . ASP A 1 179 ? 19.688 -7.382 -34.392 1.00 93.00 179 ASP A C 1
ATOM 1357 O O . ASP A 1 179 ? 19.273 -8.155 -33.531 1.00 93.00 179 ASP A O 1
ATOM 1361 N N . ARG A 1 180 ? 20.929 -6.884 -34.344 1.00 89.56 180 ARG A N 1
ATOM 1362 C CA . ARG A 1 180 ? 21.933 -7.274 -33.328 1.00 89.56 180 ARG A CA 1
ATOM 1363 C C . ARG A 1 180 ? 22.426 -6.129 -32.448 1.00 89.56 180 ARG A C 1
ATOM 1365 O O . ARG A 1 180 ? 23.346 -6.310 -31.660 1.00 89.56 180 ARG A O 1
ATOM 1372 N N . THR A 1 181 ? 21.846 -4.940 -32.582 1.00 90.94 181 THR A N 1
ATOM 1373 C CA . THR A 1 181 ? 22.244 -3.760 -31.803 1.00 90.94 181 THR A CA 1
ATOM 1374 C C . THR A 1 181 ? 21.027 -3.001 -31.299 1.00 90.94 181 THR A C 1
ATOM 1376 O O . THR A 1 181 ? 19.969 -3.004 -31.931 1.00 90.94 181 THR A O 1
ATOM 1379 N N . VAL A 1 182 ? 21.193 -2.292 -30.178 1.00 92.38 182 VAL A N 1
ATOM 1380 C CA . VAL A 1 182 ? 20.144 -1.426 -29.614 1.00 92.38 182 VAL A CA 1
ATOM 1381 C C . VAL A 1 182 ? 19.693 -0.374 -30.633 1.00 92.38 182 VAL A C 1
ATOM 1383 O O . VAL A 1 182 ? 18.509 -0.073 -30.719 1.00 92.38 182 VAL A O 1
ATOM 1386 N N . GLU A 1 183 ? 20.609 0.155 -31.450 1.00 91.81 183 GLU A N 1
ATOM 1387 C CA . GLU A 1 183 ? 20.282 1.141 -32.487 1.00 91.81 183 GLU A CA 1
ATOM 1388 C C . GLU A 1 183 ? 19.453 0.528 -33.632 1.00 91.81 183 GLU A C 1
ATOM 1390 O O . GLU A 1 183 ? 18.543 1.183 -34.138 1.00 91.81 183 GLU A O 1
ATOM 1395 N N . ALA A 1 184 ? 19.716 -0.726 -34.020 1.00 92.44 184 ALA A N 1
ATOM 1396 C CA . ALA A 1 184 ? 18.905 -1.433 -35.015 1.00 92.44 184 ALA A CA 1
ATOM 1397 C C . ALA A 1 184 ? 17.477 -1.672 -34.500 1.00 92.44 184 ALA A C 1
ATOM 1399 O O . ALA A 1 184 ? 16.513 -1.286 -35.165 1.00 92.44 184 ALA A O 1
ATOM 1400 N N . ILE A 1 185 ? 17.348 -2.182 -33.269 1.00 94.69 185 ILE A N 1
ATOM 1401 C CA . ILE A 1 185 ? 16.049 -2.379 -32.611 1.00 94.69 185 ILE A CA 1
ATOM 1402 C C . ILE A 1 185 ? 15.302 -1.051 -32.464 1.00 94.69 185 ILE A C 1
ATOM 1404 O O . ILE A 1 185 ? 14.119 -0.973 -32.793 1.00 94.69 185 ILE A O 1
ATOM 1408 N N . LYS A 1 186 ? 15.991 0.018 -32.048 1.00 94.06 186 LYS A N 1
ATOM 1409 C CA . LYS A 1 186 ? 15.440 1.376 -31.968 1.00 94.06 186 LYS A CA 1
ATOM 1410 C C . LYS A 1 186 ? 14.903 1.856 -33.313 1.00 94.06 186 LYS A C 1
ATOM 1412 O O . LYS A 1 186 ? 13.810 2.403 -33.356 1.00 94.06 186 LYS A O 1
ATOM 1417 N N . ARG A 1 187 ? 15.632 1.667 -34.416 1.00 93.31 187 ARG A N 1
ATOM 1418 C CA . ARG A 1 187 ? 15.164 2.076 -35.754 1.00 93.31 187 ARG A CA 1
ATOM 1419 C C . ARG A 1 187 ? 13.943 1.287 -36.214 1.00 93.31 187 ARG A C 1
ATOM 1421 O O . ARG A 1 187 ? 13.097 1.856 -36.892 1.00 93.31 187 ARG A O 1
ATOM 1428 N N . ARG A 1 188 ? 13.851 0.007 -35.846 1.00 95.19 188 ARG A N 1
ATOM 1429 C CA . ARG A 1 188 ? 12.724 -0.853 -36.220 1.00 95.19 188 ARG A CA 1
ATOM 1430 C C . ARG A 1 188 ? 11.473 -0.581 -35.393 1.00 95.19 188 ARG A C 1
ATOM 1432 O O . ARG A 1 188 ? 10.398 -0.427 -35.953 1.00 95.19 188 ARG A O 1
ATOM 1439 N N . THR A 1 189 ? 11.622 -0.563 -34.074 1.00 95.31 189 THR A N 1
ATOM 1440 C CA . THR A 1 189 ? 10.503 -0.554 -33.117 1.00 95.31 189 THR A CA 1
ATOM 1441 C C . THR A 1 189 ? 10.208 0.833 -32.561 1.00 95.31 189 THR A C 1
ATOM 1443 O O . THR A 1 189 ? 9.235 1.009 -31.848 1.00 95.31 189 THR A O 1
ATOM 1446 N N . ARG A 1 190 ? 11.064 1.826 -32.835 1.00 95.31 190 ARG A N 1
ATOM 1447 C CA . ARG A 1 190 ? 11.075 3.152 -32.189 1.00 95.31 190 ARG A CA 1
ATOM 1448 C C . ARG A 1 190 ? 11.430 3.134 -30.701 1.00 95.31 190 ARG A C 1
ATOM 1450 O O . ARG A 1 190 ? 11.483 4.194 -30.078 1.00 95.31 190 ARG A O 1
ATOM 1457 N N . SER A 1 191 ? 11.765 1.981 -30.116 1.00 94.94 191 SER A N 1
ATOM 1458 C CA . SER A 1 191 ? 12.151 1.887 -28.706 1.00 94.94 191 SER A CA 1
ATOM 1459 C C . SER A 1 191 ? 13.252 2.895 -28.347 1.00 94.94 191 SER A C 1
ATOM 1461 O O . SER A 1 191 ? 14.294 2.958 -29.002 1.00 94.94 191 SER A O 1
ATOM 1463 N N . GLY A 1 192 ? 13.034 3.682 -27.294 1.00 91.94 192 GLY A N 1
ATOM 1464 C CA . GLY A 1 192 ? 13.986 4.699 -26.844 1.00 91.94 192 GLY A CA 1
ATOM 1465 C C . GLY A 1 192 ? 13.917 6.031 -27.598 1.00 91.94 192 GLY A C 1
ATOM 1466 O O . GLY A 1 192 ? 14.750 6.892 -27.328 1.00 91.94 192 GLY A O 1
ATOM 1467 N N . MET A 1 193 ? 12.942 6.231 -28.496 1.00 93.12 193 MET A N 1
ATOM 1468 C CA . MET A 1 193 ? 12.701 7.516 -29.175 1.00 93.12 193 MET A CA 1
ATOM 1469 C C . MET A 1 193 ? 11.763 8.472 -28.421 1.00 93.12 193 MET A C 1
ATOM 1471 O O . MET A 1 193 ? 11.725 9.654 -28.756 1.00 93.12 193 MET A O 1
ATOM 1475 N N . GLY A 1 194 ? 11.054 8.003 -27.392 1.00 91.56 194 GLY A N 1
ATOM 1476 C CA . GLY A 1 194 ? 10.161 8.852 -26.598 1.00 91.56 194 GLY A CA 1
ATOM 1477 C C . GLY A 1 194 ? 10.885 9.784 -25.614 1.00 91.56 194 GLY A C 1
ATOM 1478 O O . GLY A 1 194 ? 12.113 9.872 -25.590 1.00 91.56 194 GLY A O 1
ATOM 1479 N N . LEU A 1 195 ? 10.132 10.457 -24.737 1.00 89.38 195 LEU A N 1
ATOM 1480 C CA . LEU A 1 195 ? 10.637 11.506 -23.826 1.00 89.38 195 LEU A CA 1
ATOM 1481 C C . LEU A 1 195 ? 11.858 11.093 -22.984 1.00 89.38 195 LEU A C 1
ATOM 1483 O O . LEU A 1 195 ? 12.735 11.906 -22.701 1.00 89.38 195 LEU A O 1
ATOM 1487 N N . CYS A 1 196 ? 11.947 9.817 -22.596 1.00 91.12 196 CYS A N 1
ATOM 1488 C CA . CYS A 1 196 ? 13.074 9.313 -21.811 1.00 91.12 196 CYS A CA 1
ATOM 1489 C C . CYS A 1 196 ? 14.376 9.119 -22.611 1.00 91.12 196 CYS A C 1
ATOM 1491 O O . CYS A 1 196 ? 15.413 8.870 -21.994 1.00 91.12 196 CYS A O 1
ATOM 1493 N N . GLN A 1 197 ? 14.338 9.183 -23.948 1.00 90.94 197 GLN A N 1
ATOM 1494 C CA . GLN A 1 197 ? 15.481 8.997 -24.855 1.00 90.94 197 GLN A CA 1
ATOM 1495 C C . GLN A 1 197 ? 16.304 7.724 -24.560 1.00 90.94 197 GLN A C 1
ATOM 1497 O O . GLN A 1 197 ? 17.536 7.727 -24.560 1.00 90.94 197 GLN A O 1
ATOM 1502 N N . GLY A 1 198 ? 15.623 6.621 -24.228 1.00 91.25 198 GLY A N 1
ATOM 1503 C CA . GLY A 1 198 ? 16.258 5.316 -24.013 1.00 91.25 198 GLY A CA 1
ATOM 1504 C C . GLY A 1 198 ? 16.909 5.108 -22.640 1.00 91.25 198 GLY A C 1
ATOM 1505 O O . GLY A 1 198 ? 17.481 4.045 -22.401 1.00 91.25 198 GLY A O 1
ATOM 1506 N N . LYS A 1 199 ? 16.796 6.064 -21.703 1.00 90.62 199 LYS A N 1
ATOM 1507 C CA . LYS A 1 199 ? 17.393 5.970 -20.350 1.00 90.62 199 LYS A CA 1
ATOM 1508 C C . LYS A 1 199 ? 16.945 4.732 -19.563 1.00 90.62 199 LYS A C 1
ATOM 1510 O O . LYS A 1 199 ? 17.717 4.207 -18.768 1.00 90.62 199 LYS A O 1
ATOM 1515 N N . THR A 1 200 ? 15.716 4.272 -19.785 1.00 92.31 200 THR A N 1
ATOM 1516 C CA . THR A 1 200 ? 15.125 3.123 -19.083 1.00 92.31 200 THR A CA 1
ATOM 1517 C C . THR A 1 200 ? 15.239 1.824 -19.881 1.00 92.31 200 THR A C 1
ATOM 1519 O O . THR A 1 200 ? 15.609 0.797 -19.323 1.00 92.31 200 THR A O 1
ATOM 1522 N N . CYS A 1 201 ? 14.952 1.862 -21.183 1.00 94.19 201 CYS A N 1
ATOM 1523 C CA . CYS A 1 201 ? 14.815 0.659 -22.006 1.00 94.19 201 CYS A CA 1
ATOM 1524 C C . CYS A 1 201 ? 16.121 0.171 -22.652 1.00 94.19 201 CYS A C 1
ATOM 1526 O O . CYS A 1 201 ? 16.250 -1.029 -22.863 1.00 94.19 201 CYS A O 1
ATOM 1528 N N . ASN A 1 202 ? 17.120 1.026 -22.915 1.00 93.38 202 ASN A N 1
ATOM 1529 C CA . ASN A 1 202 ? 18.308 0.618 -23.686 1.00 93.38 202 ASN A CA 1
ATOM 1530 C C . ASN A 1 202 ? 19.094 -0.531 -23.037 1.00 93.38 202 ASN A C 1
ATOM 1532 O O . ASN A 1 202 ? 19.543 -1.436 -23.734 1.00 93.38 202 ASN A O 1
ATOM 1536 N N . ARG A 1 203 ? 19.256 -0.513 -21.705 1.00 92.06 203 ARG A N 1
ATOM 1537 C CA . ARG A 1 203 ? 19.939 -1.599 -20.977 1.00 92.06 203 ARG A CA 1
ATOM 1538 C C . ARG A 1 203 ? 19.136 -2.897 -20.989 1.00 92.06 203 ARG A C 1
ATOM 1540 O O . ARG A 1 203 ? 19.729 -3.964 -21.095 1.00 92.06 203 ARG A O 1
ATOM 1547 N N . LEU A 1 204 ? 17.809 -2.797 -20.909 1.00 94.12 204 LEU A N 1
ATOM 1548 C CA . LEU A 1 204 ? 1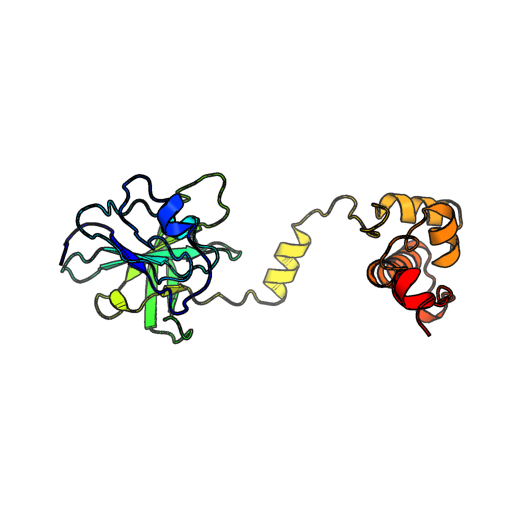6.918 -3.953 -20.991 1.00 94.12 204 LEU A CA 1
ATOM 1549 C C . LEU A 1 204 ? 17.001 -4.585 -22.384 1.00 94.12 204 LEU A C 1
ATOM 1551 O O . LEU A 1 204 ? 17.245 -5.779 -22.491 1.00 94.12 204 LEU A O 1
ATOM 1555 N N . ILE A 1 205 ? 16.916 -3.769 -23.440 1.00 94.69 205 ILE A N 1
ATOM 1556 C CA . ILE A 1 205 ? 17.063 -4.207 -24.836 1.00 94.69 205 ILE A CA 1
ATOM 1557 C C . ILE A 1 205 ? 18.422 -4.876 -25.056 1.00 94.69 205 ILE A C 1
ATOM 1559 O O . ILE A 1 205 ? 18.472 -5.952 -25.638 1.00 94.69 205 ILE A O 1
ATOM 1563 N N . ALA A 1 206 ? 19.514 -4.291 -24.556 1.00 93.69 206 ALA A N 1
ATOM 1564 C CA . ALA A 1 206 ? 20.839 -4.901 -24.669 1.00 93.69 206 ALA A CA 1
ATOM 1565 C C . ALA A 1 206 ? 20.916 -6.272 -23.971 1.00 93.69 206 ALA A C 1
ATOM 1567 O O . ALA A 1 206 ? 21.522 -7.204 -24.499 1.00 93.69 206 ALA A O 1
ATOM 1568 N N . GLY A 1 207 ? 20.269 -6.415 -22.809 1.00 93.50 207 GLY A N 1
ATOM 1569 C CA . GLY A 1 207 ? 20.141 -7.694 -22.110 1.00 93.50 207 GLY A CA 1
ATOM 1570 C C . GLY A 1 207 ? 19.326 -8.726 -22.895 1.00 93.50 207 GLY A C 1
ATOM 1571 O O . GLY A 1 207 ? 19.735 -9.880 -22.983 1.00 93.50 207 GLY A O 1
ATOM 1572 N N . ILE A 1 208 ? 18.223 -8.305 -23.523 1.00 94.00 208 ILE A N 1
ATOM 1573 C CA . ILE A 1 208 ? 17.399 -9.161 -24.391 1.00 94.00 208 ILE A CA 1
ATOM 1574 C C . ILE A 1 208 ? 18.211 -9.612 -25.609 1.00 94.00 208 ILE A C 1
ATOM 1576 O O . ILE A 1 208 ? 18.281 -10.802 -25.890 1.00 94.00 208 ILE A O 1
ATOM 1580 N N . ILE A 1 209 ? 18.913 -8.694 -26.281 1.00 93.31 209 ILE A N 1
ATOM 1581 C CA . ILE A 1 209 ? 19.817 -9.028 -27.391 1.00 93.31 209 ILE A CA 1
ATOM 1582 C C . ILE A 1 209 ? 20.869 -10.042 -26.936 1.00 93.31 209 ILE A C 1
ATOM 1584 O O . ILE A 1 209 ? 21.092 -11.029 -27.634 1.00 93.31 209 ILE A O 1
ATOM 1588 N N . ALA A 1 210 ? 21.489 -9.840 -25.772 1.00 93.38 210 ALA A N 1
ATOM 1589 C CA . ALA A 1 210 ? 22.505 -10.758 -25.266 1.00 93.38 210 ALA A CA 1
ATOM 1590 C C . ALA A 1 210 ? 21.949 -12.159 -25.006 1.00 93.38 210 ALA A C 1
ATOM 1592 O O . ALA A 1 210 ? 22.574 -13.147 -25.385 1.00 93.38 210 ALA A O 1
ATOM 1593 N N . ARG A 1 211 ? 20.754 -12.240 -24.417 1.00 92.31 211 ARG A N 1
ATOM 1594 C CA . ARG A 1 211 ? 20.073 -13.502 -24.125 1.00 92.31 211 ARG A CA 1
ATOM 1595 C C . ARG A 1 211 ? 19.657 -14.253 -25.392 1.00 92.31 211 ARG A C 1
ATOM 1597 O O . ARG A 1 211 ? 19.872 -15.455 -25.469 1.00 92.31 211 ARG A O 1
ATOM 1604 N N . GLU A 1 212 ? 19.092 -13.558 -26.378 1.00 90.88 212 GLU A N 1
ATOM 1605 C CA . GLU A 1 212 ? 18.536 -14.187 -27.587 1.00 90.88 212 GLU A CA 1
ATOM 1606 C C . GLU A 1 212 ? 19.580 -14.436 -28.688 1.00 90.88 212 GLU A C 1
ATOM 1608 O O . GLU A 1 212 ? 19.426 -15.349 -29.496 1.00 90.88 212 GLU A O 1
ATOM 1613 N N . SER A 1 213 ? 20.634 -13.618 -28.766 1.00 86.69 213 SER A N 1
ATOM 1614 C CA . SER A 1 213 ? 21.627 -13.680 -29.852 1.00 86.69 213 SER A CA 1
ATOM 1615 C C . SER A 1 213 ? 23.026 -14.117 -29.414 1.00 86.69 213 SER A C 1
ATOM 1617 O O . SER A 1 213 ? 23.883 -14.319 -30.275 1.00 86.69 213 SER A O 1
ATOM 1619 N N . GLY A 1 214 ? 23.269 -14.250 -28.105 1.00 84.31 214 GLY A N 1
ATOM 1620 C CA . GLY A 1 214 ? 24.556 -14.660 -27.535 1.00 84.31 214 GLY A CA 1
ATOM 1621 C C . GLY A 1 214 ? 25.647 -13.581 -27.528 1.00 84.31 214 GLY A C 1
ATOM 1622 O O . GLY A 1 214 ? 26.753 -13.851 -27.074 1.00 84.31 214 GLY A O 1
ATOM 1623 N N . ILE A 1 215 ? 25.363 -12.366 -28.011 1.00 84.62 215 ILE A N 1
ATOM 1624 C CA . ILE A 1 215 ? 26.324 -11.251 -28.054 1.00 84.62 215 ILE A CA 1
ATOM 1625 C C . ILE A 1 215 ? 26.350 -10.552 -26.696 1.00 84.62 215 ILE A C 1
ATOM 1627 O O . ILE A 1 215 ? 25.347 -9.962 -26.280 1.00 84.62 215 ILE A O 1
ATOM 1631 N N . SER A 1 216 ? 27.489 -10.558 -26.006 1.00 86.75 216 SER A N 1
ATOM 1632 C CA . SER A 1 216 ? 27.566 -9.963 -24.671 1.00 86.75 216 SER A CA 1
ATOM 1633 C C . SER A 1 216 ? 27.254 -8.461 -24.703 1.00 86.75 216 SER A C 1
ATOM 1635 O O . SER A 1 216 ? 27.504 -7.767 -25.687 1.00 86.75 216 SER A O 1
ATOM 1637 N N . VAL A 1 217 ? 26.718 -7.919 -23.605 1.00 84.44 217 VAL A N 1
ATOM 1638 C CA . VAL A 1 217 ? 26.375 -6.484 -23.517 1.00 84.44 217 VAL A CA 1
ATOM 1639 C C . VAL A 1 217 ? 27.594 -5.587 -23.781 1.00 84.44 217 VAL A C 1
ATOM 1641 O O . VAL A 1 217 ? 27.435 -4.495 -24.317 1.00 84.44 217 VAL A O 1
ATOM 1644 N N . GLY A 1 218 ? 28.803 -6.044 -23.435 1.00 81.75 218 GLY A N 1
ATOM 1645 C CA . GLY A 1 218 ? 30.047 -5.306 -23.673 1.00 81.75 218 GLY A CA 1
ATOM 1646 C C . GLY A 1 218 ? 30.481 -5.259 -25.142 1.00 81.75 218 GLY A C 1
ATOM 1647 O O . GLY A 1 218 ? 31.141 -4.306 -25.542 1.00 81.75 218 GLY A O 1
ATOM 1648 N N . GLU A 1 219 ? 30.087 -6.244 -25.949 1.00 82.25 219 GLU A N 1
ATOM 1649 C CA . GLU A 1 219 ? 30.374 -6.297 -27.391 1.00 82.25 219 GLU A CA 1
ATOM 1650 C C . GLU A 1 219 ? 29.351 -5.511 -28.223 1.00 82.25 219 GLU A C 1
ATOM 1652 O O . GLU A 1 219 ? 29.573 -5.227 -29.401 1.00 82.25 219 GLU A O 1
ATOM 1657 N N . GLN A 1 220 ? 28.219 -5.139 -27.625 1.00 83.75 220 GLN A N 1
ATOM 1658 C CA . GLN A 1 220 ? 27.184 -4.366 -28.297 1.00 83.75 220 GLN A CA 1
ATOM 1659 C C . GLN A 1 220 ? 27.569 -2.886 -28.383 1.00 83.75 220 GLN A C 1
ATOM 1661 O O . GLN A 1 220 ? 27.921 -2.246 -27.391 1.00 83.75 220 GLN A O 1
ATOM 1666 N N . ALA A 1 221 ? 27.423 -2.301 -29.574 1.00 78.38 221 ALA A N 1
ATOM 1667 C CA . ALA A 1 221 ? 27.641 -0.872 -29.761 1.00 78.38 221 ALA A CA 1
ATOM 1668 C C . ALA A 1 221 ? 26.638 -0.047 -28.922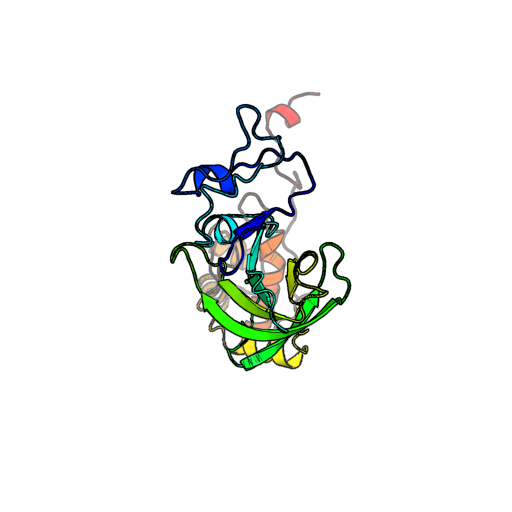 1.00 78.38 221 ALA A C 1
ATOM 1670 O O . ALA A 1 221 ? 25.425 -0.294 -28.998 1.00 78.38 221 ALA A O 1
ATOM 1671 N N . PRO A 1 222 ? 27.099 0.954 -28.149 1.00 72.56 222 PRO A N 1
ATOM 1672 C CA . PRO A 1 222 ? 26.206 1.793 -27.365 1.00 72.56 222 PRO A CA 1
ATOM 1673 C C . PRO A 1 222 ? 25.313 2.642 -28.279 1.00 72.56 222 PRO A C 1
ATOM 1675 O O . PRO A 1 222 ? 25.753 3.154 -29.308 1.00 72.56 222 PRO A O 1
ATOM 1678 N N . SER A 1 223 ? 24.056 2.848 -27.871 1.00 78.31 223 SER A N 1
ATOM 1679 C CA . SER A 1 223 ? 23.163 3.804 -28.540 1.00 78.31 223 SER A CA 1
ATOM 1680 C C . SER A 1 223 ? 23.772 5.205 -28.501 1.00 78.31 223 SER A C 1
ATOM 1682 O O . SER A 1 223 ? 24.213 5.672 -27.446 1.00 78.31 223 SER A O 1
ATOM 1684 N N . SER A 1 224 ? 23.711 5.909 -29.632 1.00 82.44 224 SER A N 1
ATOM 1685 C CA . SER A 1 224 ? 24.158 7.301 -29.706 1.00 82.44 224 SER A CA 1
ATOM 1686 C C . SER A 1 224 ? 23.342 8.188 -28.756 1.00 82.44 224 SER A C 1
ATOM 1688 O O . SER A 1 224 ? 22.115 8.074 -28.684 1.00 82.44 224 SER A O 1
ATOM 1690 N N . LYS A 1 225 ? 24.026 9.064 -28.011 1.00 83.69 225 LYS A N 1
ATOM 1691 C CA . LYS A 1 225 ? 23.406 10.120 -27.199 1.00 83.69 225 LYS A CA 1
ATOM 1692 C C . LYS A 1 225 ? 23.538 11.432 -27.955 1.00 83.69 225 LYS A C 1
ATOM 1694 O O . LYS A 1 225 ? 24.617 11.736 -28.455 1.00 83.69 225 LYS A O 1
ATOM 1699 N N . ARG A 1 226 ? 22.452 12.196 -28.045 1.00 84.25 226 ARG A N 1
ATOM 1700 C CA . ARG A 1 226 ? 22.427 13.482 -28.746 1.00 84.25 226 ARG A CA 1
ATOM 1701 C C . ARG A 1 226 ? 21.947 14.574 -27.793 1.00 84.25 226 ARG A C 1
ATOM 1703 O O . ARG A 1 226 ? 21.065 14.288 -26.985 1.00 84.25 226 ARG A O 1
ATOM 1710 N N . PRO A 1 227 ? 22.514 15.788 -27.858 1.00 86.25 227 PRO A N 1
ATOM 1711 C CA . PRO A 1 227 ? 21.921 16.945 -27.209 1.00 86.25 227 PRO A CA 1
ATOM 1712 C C . PRO A 1 227 ? 20.515 17.237 -27.769 1.00 86.25 227 PRO A C 1
ATOM 1714 O O . PRO A 1 227 ? 20.292 17.012 -28.962 1.00 86.25 227 PRO A O 1
ATOM 1717 N N . PRO A 1 228 ? 19.592 17.756 -26.942 1.00 87.81 228 PRO A N 1
ATOM 1718 C CA . PRO A 1 228 ? 19.729 17.952 -25.498 1.00 87.81 228 PRO A CA 1
ATOM 1719 C C . PRO A 1 228 ? 19.606 16.619 -24.726 1.00 87.81 228 PRO A C 1
ATOM 1721 O O . PRO A 1 228 ? 18.853 15.722 -25.092 1.00 87.81 228 PRO A O 1
ATOM 1724 N N . VAL A 1 229 ? 20.370 16.465 -23.636 1.00 84.88 229 VAL A N 1
ATOM 1725 C CA . VAL A 1 229 ? 20.403 15.216 -22.831 1.00 84.88 229 VAL A CA 1
ATOM 1726 C C . VAL A 1 229 ? 19.077 14.964 -22.086 1.00 84.88 229 VAL A C 1
ATOM 1728 O O . VAL A 1 229 ? 18.770 13.840 -21.665 1.00 84.88 229 VAL A O 1
ATOM 1731 N N . GLY A 1 230 ? 18.279 16.011 -21.907 1.00 83.25 230 GLY A N 1
ATOM 1732 C CA . GLY A 1 230 ? 16.912 15.975 -21.407 1.00 83.25 230 GLY A CA 1
ATOM 1733 C C . GLY A 1 230 ? 16.011 16.817 -22.300 1.00 83.25 230 GLY A C 1
ATOM 1734 O O . GLY A 1 230 ? 16.491 17.540 -23.167 1.00 83.25 230 GLY A O 1
ATOM 1735 N N . VAL A 1 231 ? 14.705 16.706 -22.091 1.00 84.44 231 VAL A N 1
ATOM 1736 C CA . VAL A 1 231 ? 13.747 17.583 -22.762 1.00 84.44 231 VAL A CA 1
ATOM 1737 C C . VAL A 1 231 ? 13.937 18.989 -22.199 1.00 84.44 231 VAL A C 1
ATOM 1739 O O . VAL A 1 231 ? 13.945 19.161 -20.983 1.00 84.44 231 VAL A O 1
ATOM 1742 N N . ILE A 1 232 ? 14.106 19.959 -23.086 1.00 88.38 232 ILE A N 1
ATOM 1743 C CA . ILE A 1 232 ? 14.133 21.388 -22.781 1.00 88.38 232 ILE A CA 1
ATOM 1744 C C . ILE A 1 232 ? 13.073 22.047 -23.659 1.00 88.38 232 ILE A C 1
ATOM 1746 O O . ILE A 1 232 ? 12.854 21.617 -24.798 1.00 88.38 232 ILE A O 1
ATOM 1750 N N . SER A 1 233 ? 12.363 23.036 -23.129 1.00 90.31 233 SER A N 1
ATOM 1751 C CA . SER A 1 233 ? 11.404 23.780 -23.935 1.00 90.31 233 SER A CA 1
ATOM 1752 C C . SER A 1 233 ? 12.136 24.659 -24.952 1.00 90.31 233 SER A C 1
ATOM 1754 O O . SER A 1 233 ? 13.231 25.158 -24.702 1.00 90.31 233 SER A O 1
ATOM 1756 N N . ILE A 1 234 ? 11.509 24.892 -26.108 1.00 90.69 234 ILE A N 1
ATOM 1757 C CA . ILE A 1 234 ? 12.051 25.821 -27.115 1.00 90.69 234 ILE A CA 1
ATOM 1758 C C . ILE A 1 234 ? 12.237 27.219 -26.507 1.00 90.69 234 ILE A C 1
ATOM 1760 O O . ILE A 1 234 ? 13.195 27.902 -26.847 1.00 90.69 234 ILE A O 1
ATOM 1764 N N . ARG A 1 235 ? 11.365 27.611 -25.567 1.00 92.19 235 ARG A N 1
ATOM 1765 C CA . ARG A 1 235 ? 11.463 28.878 -24.841 1.00 92.19 235 ARG A CA 1
ATOM 1766 C C . ARG A 1 235 ? 12.764 28.977 -24.044 1.00 92.19 235 ARG A C 1
ATOM 1768 O O . ARG A 1 235 ? 13.497 29.938 -24.229 1.00 92.19 235 ARG A O 1
ATOM 1775 N N . GLU A 1 236 ? 13.075 27.970 -23.232 1.00 88.06 236 GLU A N 1
ATOM 1776 C CA . GLU A 1 236 ? 14.325 27.913 -22.454 1.00 88.06 236 GLU A CA 1
ATOM 1777 C C . GLU A 1 236 ? 15.572 27.835 -23.346 1.00 88.06 236 GLU A C 1
ATOM 1779 O O . GLU A 1 236 ? 16.640 28.266 -22.938 1.00 88.06 236 GLU A O 1
ATOM 1784 N N . MET A 1 237 ? 15.459 27.292 -24.565 1.00 84.19 237 MET A N 1
ATOM 1785 C CA . MET A 1 237 ? 16.549 27.335 -25.550 1.00 84.19 237 MET A CA 1
ATOM 1786 C C . MET A 1 237 ? 16.710 28.706 -26.226 1.00 84.19 237 MET A C 1
ATOM 1788 O O . MET A 1 237 ? 17.746 28.946 -26.840 1.00 84.19 237 MET A O 1
ATOM 1792 N N . SER A 1 238 ? 15.672 29.549 -26.195 1.00 86.38 238 SER A N 1
ATOM 1793 C CA . SER A 1 238 ? 15.617 30.844 -26.889 1.00 86.38 238 SER A CA 1
ATOM 1794 C C . SER A 1 238 ? 15.855 32.057 -25.988 1.00 86.38 238 SER A C 1
ATOM 1796 O O . SER A 1 238 ? 16.086 33.145 -26.507 1.00 86.38 238 SER A O 1
ATOM 1798 N N . GLU A 1 239 ? 15.753 31.889 -24.669 1.00 69.06 239 GLU A N 1
ATOM 1799 C CA . GLU A 1 239 ? 16.124 32.914 -23.692 1.00 69.06 239 GLU A CA 1
ATOM 1800 C C . GLU A 1 239 ? 17.660 32.859 -23.523 1.00 69.06 239 GLU A C 1
ATOM 1802 O O . GLU A 1 239 ? 18.188 31.828 -23.108 1.00 69.06 239 GLU A O 1
ATOM 1807 N N . GLU A 1 240 ? 18.365 33.926 -23.938 1.00 57.34 240 GLU A N 1
ATOM 1808 C CA . GLU A 1 240 ? 19.801 34.139 -23.646 1.00 57.34 240 GLU A CA 1
ATOM 1809 C C . GLU A 1 240 ? 20.062 34.274 -22.140 1.00 57.34 240 GLU A C 1
ATOM 1811 O O . GLU A 1 240 ? 19.295 35.002 -21.465 1.00 57.34 240 GLU A O 1
#

pLDDT: mean 89.09, std 9.87, range [56.59, 97.5]

Foldseek 3Di:
DDAPAKFKDAQDDFQDQDDQLQVQDPQNQWDQPDRSSRRIDGNRVSGRNLCRSCLRDPVQRMKIWHHHVDQKIKIKGWDQDPPDDDQQDKWFFAFPVRDTDGIWGFHDWDDSDPPGSIIITMTIDGPVCRNGGHDTPDPPQDPVSVVVVVVPDPPPFDQLAPFLRDTLVLLLVQVVVPDQALVSSCVRSVRLVGQQNCVRRRVVSLVSSCVNVVQHSVNHDHDDQDPPNHDDDVVNVPDD

Nearest PDB structures (foldseek):
  1y56-assembly1_A  TM=9.278E-01  e=5.002E-03  Pyrococcus horikoshii OT3
  2gah-assembly1_A  TM=9.223E-01  e=1.156E-02  Stenotrophomonas maltophilia
  1vrq-assembly1_A  TM=9.156E-01  e=1.156E-02  Corynebacterium sp. U-96
  8d3t-assembly1_A  TM=3.244E-01  e=1.474E+00  Populus trichocarpa

Radius of gyration: 25.88 Å; Cα contacts (8 Å, |Δi|>4): 438; chains: 1; bounding box: 52×53×68 Å

Mean predicted aligned error: 11.76 Å

Secondary structure (DSSP, 8-state):
---SS-EEEE---S--S--HHHHT-TT--EE--SSTTSPPEE-TTT-----HHHHT-TT--EEEEE--SSSEEEEEEEE--SSPPPTT-EEEEE-TT--EEEEEEEEEEE-SSTT--PEEEEEEEETTTTTT--EE------HHHHHHHHHH----S-EEETTTTEEHHHHHHHHHTT--SHHHHHHHH-TT-STTTTTTTHHHHHHHHHHHH---TTTSPPPPP-S-SS---HHHHH--

Solvent-accessible surface area (backbone atoms only — not comparable to full-atom values): 13902 Å² total; per-residue (Å²): 134,78,65,74,44,43,34,74,41,80,62,68,87,66,72,47,85,58,52,51,41,35,77,55,30,93,63,68,21,37,48,44,69,91,53,42,34,41,63,72,44,76,42,75,84,50,43,77,45,72,51,46,35,29,50,51,30,92,77,58,35,28,28,31,36,23,47,58,87,60,82,51,22,37,37,33,29,59,44,83,65,82,81,71,85,52,74,74,37,79,44,43,29,10,30,93,85,66,49,82,70,47,69,29,38,26,72,42,78,46,57,75,45,90,87,46,86,36,32,33,42,28,28,41,29,51,62,91,42,61,89,51,55,47,39,68,61,76,78,78,67,49,74,65,54,50,50,54,54,55,71,68,54,81,76,75,66,52,71,52,20,80,71,66,66,32,35,46,61,62,51,51,51,36,40,76,74,65,41,81,37,52,54,50,39,22,73,74,67,43,45,39,70,35,88,66,60,26,77,77,25,48,66,53,49,33,50,49,47,20,72,77,69,70,49,50,64,87,78,40,65,78,66,86,84,60,87,68,92,55,89,73,56,72,64,70,74,67,58,132

Sequence (240 aa):
MVKNRYIARINCLQPIPCNPCETSCPFGAIYIGEDITNRPILDLEKCKGCGICVAACPGIAITMAMITGDAKDFVSIPYEYLPLPLVGDTVVLVDTNGVDLGEGLVEKLNRPNKKDPTTLVYVSVDNTITDRAVGIKRKVASIVDVIEVVNRIEIVDPIICRCEEIRESEIIEGIKKGDRTVEAIKRRTRSGMGLCQGKTCNRLIAGIIARESGISVGEQAPSSKRPPVGVISIREMSEE